Protein AF-A0A2S6CC71-F1 (afdb_monomer_lite)

pLDDT: mean 73.31, std 16.84, range [35.69, 96.69]

Radius of gyration: 28.06 Å; chains: 1; bounding box: 61×40×99 Å

Organism: NCBI:txid357750

Sequence (261 aa):
MPGSARESRGGVCLFNLQRVNNAFYGGITGSSKLMRLMFLALYSNDVLKKAAVIHDDLVPYHTPLFSILEMLESKAGRELLDWDFGSSALAQTDSASGETILTVKLHDMNLQSGSYKRAISRITKAWDRPEASWRRIKISNAKEPVPLTLRLETFSDRRRWTPHIGKVRVTWKFRGDDTLEYAFDLFIELFRLLNDRGDAIRDLHEKWETEMREARSKWNSWISQLKIEGNGLGDPKFSRSYEGKSLALEAVKKSMQIYSN

Structure (mmCIF, N/CA/C/O backbone):
data_AF-A0A2S6CC71-F1
#
_entry.id   AF-A0A2S6CC71-F1
#
loop_
_atom_site.group_PDB
_atom_site.id
_atom_site.type_symbol
_atom_site.label_atom_id
_atom_site.label_alt_id
_atom_site.label_comp_id
_atom_site.label_asym_id
_atom_site.label_entity_id
_atom_site.label_seq_id
_atom_site.pdbx_PDB_ins_code
_atom_site.Cartn_x
_atom_site.Cartn_y
_atom_site.Cartn_z
_atom_site.occupancy
_atom_site.B_iso_or_equiv
_atom_site.auth_seq_id
_atom_site.auth_comp_id
_atom_site.auth_asym_id
_atom_site.auth_atom_id
_atom_site.pdbx_PDB_model_num
ATOM 1 N N . MET A 1 1 ? 5.338 -4.612 46.703 1.00 35.69 1 MET A N 1
ATOM 2 C CA . MET A 1 1 ? 3.882 -4.860 46.785 1.00 35.69 1 MET A CA 1
ATOM 3 C C . MET A 1 1 ? 3.411 -5.414 45.445 1.00 35.69 1 MET A C 1
ATOM 5 O O . MET A 1 1 ? 3.670 -4.750 44.448 1.00 35.69 1 MET A O 1
ATOM 9 N N . PRO A 1 2 ? 2.791 -6.603 45.375 1.00 39.34 2 PRO A N 1
ATOM 10 C CA . PRO A 1 2 ? 2.207 -7.108 44.138 1.00 39.34 2 PRO A CA 1
ATOM 11 C C . PRO A 1 2 ? 0.798 -6.520 43.965 1.00 39.34 2 PRO A C 1
ATOM 13 O O . PRO A 1 2 ? -0.094 -6.782 44.769 1.00 39.34 2 PRO A O 1
ATOM 16 N N . GLY A 1 3 ? 0.617 -5.673 42.951 1.00 37.53 3 GLY A N 1
ATOM 17 C CA . GLY A 1 3 ? -0.674 -5.077 42.604 1.00 37.53 3 GLY A CA 1
ATOM 18 C C . GLY A 1 3 ? -1.532 -6.054 41.804 1.00 37.53 3 GLY A C 1
ATOM 19 O O . GLY A 1 3 ? -1.132 -6.501 40.732 1.00 37.53 3 GLY A O 1
ATOM 20 N N . SER A 1 4 ? -2.707 -6.385 42.335 1.00 38.97 4 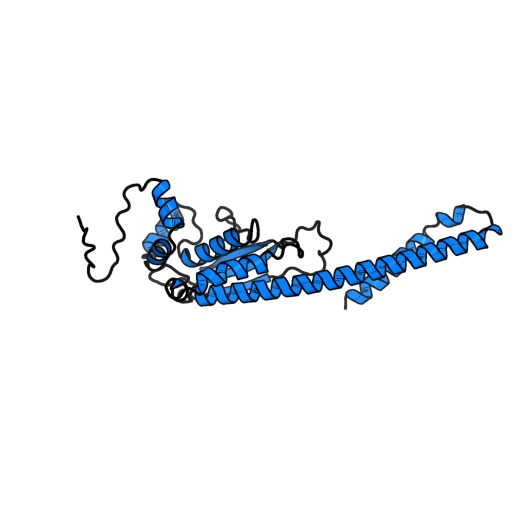SER A N 1
ATOM 21 C CA . SER A 1 4 ? -3.691 -7.274 41.721 1.00 38.97 4 SER A CA 1
ATOM 22 C C . SER A 1 4 ? -4.467 -6.563 40.608 1.00 38.97 4 SER A C 1
ATOM 24 O O . SER A 1 4 ? -5.260 -5.661 40.886 1.00 38.97 4 SER A O 1
ATOM 26 N N . ALA A 1 5 ? -4.307 -7.006 39.363 1.00 36.09 5 ALA A N 1
ATOM 27 C CA . ALA A 1 5 ? -5.294 -6.751 38.322 1.00 36.09 5 ALA A CA 1
ATOM 28 C C . ALA A 1 5 ? -6.501 -7.669 38.582 1.00 36.09 5 ALA A C 1
ATOM 30 O O . ALA A 1 5 ? -6.379 -8.890 38.516 1.00 36.09 5 ALA A O 1
ATOM 31 N N . ARG A 1 6 ? -7.658 -7.100 38.938 1.00 39.94 6 ARG A N 1
ATOM 32 C CA . ARG A 1 6 ? -8.923 -7.846 38.977 1.00 39.94 6 ARG A CA 1
ATOM 33 C C . ARG A 1 6 ? -9.536 -7.836 37.581 1.00 39.94 6 ARG A C 1
ATOM 35 O O . ARG A 1 6 ? -9.921 -6.782 37.086 1.00 39.94 6 ARG A O 1
ATOM 42 N N . GLU A 1 7 ? -9.658 -9.014 36.981 1.00 42.75 7 GLU A N 1
ATOM 43 C CA . GLU A 1 7 ? -10.485 -9.244 35.798 1.00 42.75 7 GLU A CA 1
ATOM 44 C C . GLU A 1 7 ? -11.964 -9.097 36.185 1.00 42.75 7 GLU A C 1
ATOM 46 O O . GLU A 1 7 ? -12.575 -9.991 36.774 1.00 42.75 7 GLU A O 1
ATOM 51 N N . SER A 1 8 ? -12.558 -7.938 35.899 1.00 40.81 8 SER A N 1
ATOM 52 C CA . SER A 1 8 ? -14.009 -7.781 35.953 1.00 40.81 8 SER A CA 1
ATOM 53 C C . SER A 1 8 ? -14.629 -8.339 34.674 1.00 40.81 8 SER A C 1
ATOM 55 O O . SER A 1 8 ? -14.253 -7.961 33.565 1.00 40.81 8 SER A O 1
ATOM 57 N N . ARG A 1 9 ? -15.593 -9.240 34.863 1.00 42.94 9 ARG A N 1
ATOM 58 C CA . ARG A 1 9 ? -16.404 -9.928 33.852 1.00 42.94 9 ARG A CA 1
ATOM 59 C C . ARG A 1 9 ? -16.768 -9.024 32.662 1.00 42.94 9 ARG A C 1
ATOM 61 O O . ARG A 1 9 ? -17.682 -8.214 32.762 1.00 42.94 9 ARG A O 1
ATOM 68 N N . GLY A 1 10 ? -16.086 -9.215 31.532 1.00 47.88 10 GLY A N 1
ATOM 69 C CA . GLY A 1 10 ? -16.544 -8.744 30.219 1.00 47.88 10 GLY A CA 1
ATOM 70 C C . GLY A 1 10 ? -15.955 -7.436 29.684 1.00 47.88 10 GLY A C 1
ATOM 71 O O . GLY A 1 10 ? -16.397 -6.983 28.634 1.00 47.88 10 GLY A O 1
ATOM 72 N N . GLY A 1 11 ? -14.949 -6.844 30.328 1.00 40.44 11 GLY A N 1
ATOM 73 C CA . GLY A 1 11 ? -14.248 -5.693 29.758 1.00 40.44 11 GLY A CA 1
ATOM 74 C C . GLY A 1 11 ? -12.904 -5.463 30.427 1.00 40.44 11 GLY A C 1
ATOM 75 O O . GLY A 1 11 ? -12.833 -5.301 31.645 1.00 40.44 11 GLY A O 1
ATOM 76 N N . VAL A 1 12 ? -11.831 -5.439 29.636 1.00 40.81 12 VAL A N 1
ATOM 77 C CA . VAL A 1 12 ? -10.531 -4.956 30.107 1.00 40.81 12 VAL A CA 1
ATOM 78 C C . VAL A 1 12 ? -10.668 -3.444 30.284 1.00 40.81 12 VAL A C 1
ATOM 80 O O . VAL A 1 12 ? -10.573 -2.687 29.323 1.00 40.81 12 VAL A O 1
ATOM 83 N N . CYS A 1 13 ? -10.938 -2.994 31.510 1.00 42.88 13 CYS A N 1
ATOM 84 C CA . CYS A 1 13 ? -10.870 -1.580 31.862 1.00 42.88 13 CYS A CA 1
ATOM 85 C C . CYS A 1 13 ? -9.389 -1.178 31.917 1.00 42.88 13 CYS A C 1
ATOM 87 O O . CYS A 1 13 ? -8.750 -1.210 32.970 1.00 42.88 13 CYS A O 1
ATOM 89 N N . LEU A 1 14 ? -8.816 -0.861 30.754 1.00 47.84 14 LEU A N 1
ATOM 90 C CA . LEU A 1 14 ? -7.559 -0.127 30.670 1.00 47.84 14 LEU A CA 1
ATOM 91 C C . LEU A 1 14 ? -7.859 1.281 31.177 1.00 47.84 14 LEU A C 1
ATOM 93 O O . LEU A 1 14 ? -8.378 2.090 30.425 1.00 47.84 14 LEU A O 1
ATOM 97 N N . PHE A 1 15 ? -7.628 1.486 32.474 1.00 43.06 15 PHE A N 1
ATOM 98 C CA . PHE A 1 15 ? -7.430 2.751 33.181 1.00 43.06 15 PHE A CA 1
ATOM 99 C C . PHE A 1 15 ? -8.055 3.994 32.528 1.00 43.06 15 PHE A C 1
ATOM 101 O O . PHE A 1 15 ? -7.633 4.422 31.458 1.00 43.06 15 PHE A O 1
ATOM 108 N N . ASN A 1 16 ? -8.948 4.679 33.252 1.00 40.97 16 ASN A N 1
ATOM 109 C CA . ASN A 1 16 ? -9.151 6.116 33.055 1.00 40.97 16 ASN A CA 1
ATOM 110 C C . ASN A 1 16 ? -7.771 6.794 33.126 1.00 40.97 16 ASN A C 1
ATOM 112 O O . ASN A 1 16 ? -7.244 7.037 34.212 1.00 40.97 16 ASN A O 1
ATOM 116 N N . LEU A 1 17 ? -7.164 7.015 31.958 1.00 45.06 17 LEU A N 1
ATOM 117 C CA . LEU A 1 17 ? -5.850 7.608 31.760 1.00 45.06 17 LEU A CA 1
ATOM 118 C C . LEU A 1 17 ? -5.959 9.084 32.138 1.00 45.06 17 LEU A C 1
ATOM 120 O O . LEU A 1 17 ? -6.103 9.966 31.296 1.00 45.06 17 LEU A O 1
ATOM 124 N N . GLN A 1 18 ? -5.922 9.358 33.440 1.00 41.53 18 GLN A N 1
ATOM 125 C CA . GLN A 1 18 ? -5.625 10.681 33.960 1.00 41.53 18 GLN A CA 1
ATOM 126 C C . GLN A 1 18 ? -4.267 11.098 33.392 1.00 41.53 18 GLN A C 1
ATOM 128 O O . GLN A 1 18 ? -3.246 10.563 33.809 1.00 41.53 18 GLN A O 1
ATOM 133 N N . ARG A 1 19 ? -4.288 12.003 32.401 1.00 43.22 19 ARG A N 1
ATOM 134 C CA . ARG A 1 19 ? -3.152 12.779 31.867 1.00 43.22 19 ARG A CA 1
ATOM 135 C C . ARG A 1 19 ? -1.799 12.082 32.038 1.00 43.22 19 ARG A C 1
ATOM 137 O O . ARG A 1 19 ? -0.947 12.514 32.813 1.00 43.22 19 ARG A O 1
ATOM 144 N N . VAL A 1 20 ? -1.600 10.987 31.318 1.00 42.88 20 VAL A N 1
ATOM 145 C CA . VAL A 1 20 ? -0.284 10.354 31.263 1.00 42.88 20 VAL A CA 1
ATOM 146 C C . VAL A 1 20 ? 0.688 11.269 30.525 1.00 42.88 20 VAL A C 1
ATOM 148 O O . VAL A 1 20 ? 0.418 11.726 29.419 1.00 42.88 20 VAL A O 1
ATOM 151 N N . ASN A 1 21 ? 1.815 11.543 31.181 1.00 46.25 21 ASN A N 1
ATOM 152 C CA . ASN A 1 21 ? 2.975 12.250 30.641 1.00 46.25 21 ASN A CA 1
ATOM 153 C C . ASN A 1 21 ? 3.339 11.700 29.243 1.00 46.25 21 ASN A C 1
ATOM 155 O O . ASN A 1 21 ? 3.301 10.485 29.041 1.00 46.25 21 ASN A O 1
ATOM 159 N N . ASN A 1 22 ? 3.742 12.566 28.303 1.00 53.12 22 ASN A N 1
ATOM 160 C CA . ASN A 1 22 ? 4.219 12.196 26.959 1.00 53.12 22 ASN A CA 1
ATOM 161 C C . ASN A 1 22 ? 5.237 11.037 26.971 1.00 53.12 22 ASN A C 1
ATOM 163 O O . ASN A 1 22 ? 5.244 10.215 26.057 1.00 53.12 22 ASN A O 1
ATOM 167 N N . ALA A 1 23 ? 6.052 10.916 28.024 1.00 51.22 23 ALA A N 1
ATOM 168 C CA . ALA A 1 23 ? 6.986 9.803 28.204 1.00 51.22 23 ALA A CA 1
ATOM 169 C C . ALA A 1 23 ? 6.293 8.428 28.312 1.00 51.22 23 ALA A C 1
ATOM 171 O O . ALA A 1 23 ? 6.799 7.432 27.799 1.00 51.22 23 ALA A O 1
ATOM 172 N N . PHE A 1 24 ? 5.118 8.361 28.939 1.00 53.12 24 PHE A N 1
ATOM 173 C CA . PHE A 1 24 ? 4.329 7.134 29.034 1.00 53.12 24 PHE A CA 1
ATOM 174 C C . PHE A 1 24 ? 3.653 6.801 27.703 1.00 53.12 24 PHE A C 1
ATOM 176 O O . PHE A 1 24 ? 3.669 5.644 27.300 1.00 53.12 24 PHE A O 1
ATOM 183 N N . TYR A 1 25 ? 3.149 7.800 26.971 1.00 46.22 25 TYR A N 1
ATOM 184 C CA . TYR A 1 25 ? 2.647 7.604 25.604 1.00 46.22 25 TYR A CA 1
ATOM 185 C C . TYR A 1 25 ? 3.749 7.076 24.665 1.00 46.22 25 TYR A C 1
ATOM 187 O O . TYR A 1 25 ? 3.527 6.136 23.900 1.00 46.22 25 TYR A O 1
ATOM 195 N N . GLY A 1 26 ? 4.975 7.596 24.804 1.00 51.25 26 GLY A N 1
ATOM 196 C CA . GLY A 1 26 ? 6.177 7.054 24.157 1.00 51.25 26 GLY A CA 1
ATOM 197 C C . GLY A 1 26 ? 6.485 5.602 24.558 1.00 51.25 26 GLY A C 1
ATOM 198 O O . GLY A 1 26 ? 6.886 4.786 23.732 1.00 51.25 26 GLY A O 1
ATOM 199 N N . GLY A 1 27 ? 6.240 5.241 25.821 1.00 52.38 27 GLY A N 1
ATOM 200 C CA . GLY A 1 27 ? 6.367 3.867 26.315 1.00 52.38 27 GLY A CA 1
ATOM 201 C C . GLY A 1 27 ? 5.292 2.910 25.782 1.00 52.38 27 GLY A C 1
ATOM 202 O O . GLY A 1 27 ? 5.598 1.756 25.481 1.00 52.38 27 GLY A O 1
ATOM 203 N N . ILE A 1 28 ? 4.047 3.378 25.622 1.00 53.19 28 ILE A N 1
ATOM 204 C CA . ILE A 1 28 ? 2.950 2.602 25.019 1.00 53.19 28 ILE A CA 1
ATOM 205 C C . ILE A 1 28 ? 3.241 2.342 23.543 1.00 53.19 28 ILE A C 1
ATOM 207 O O . ILE A 1 28 ? 3.191 1.192 23.114 1.00 53.19 28 ILE A O 1
ATOM 211 N N . THR A 1 29 ? 3.601 3.381 22.786 1.00 52.00 29 THR A N 1
ATOM 212 C CA . THR A 1 29 ? 3.960 3.259 21.362 1.00 52.00 29 THR A CA 1
ATOM 213 C C . THR A 1 29 ? 5.189 2.366 21.153 1.00 52.00 29 THR A C 1
ATOM 215 O O . THR A 1 29 ? 5.252 1.623 20.176 1.00 52.00 29 THR A O 1
ATOM 218 N N . GLY A 1 30 ? 6.124 2.338 22.109 1.00 58.09 30 GLY A N 1
ATOM 219 C CA . GLY A 1 30 ? 7.240 1.386 22.127 1.00 58.09 30 GLY A CA 1
ATOM 220 C C . GLY A 1 30 ? 6.867 -0.053 22.524 1.00 58.09 30 GLY A C 1
ATOM 221 O O . GLY A 1 30 ? 7.623 -0.986 22.242 1.00 58.09 30 GLY A O 1
ATOM 222 N N . SER A 1 31 ? 5.711 -0.268 23.161 1.00 69.31 31 SER A N 1
ATOM 223 C CA . SER A 1 31 ? 5.276 -1.570 23.675 1.00 69.31 31 SER A CA 1
ATOM 224 C C . SER A 1 31 ? 4.244 -2.226 22.761 1.00 69.31 31 SER A C 1
ATOM 226 O O . SER A 1 31 ? 3.036 -1.998 22.854 1.00 69.31 31 SER A O 1
ATOM 228 N N . SER A 1 32 ? 4.718 -3.155 21.931 1.00 66.56 32 SER A N 1
ATOM 229 C CA . SER A 1 32 ? 3.869 -3.966 21.043 1.00 66.56 32 SER A CA 1
ATOM 230 C C . SER A 1 32 ? 2.739 -4.712 21.770 1.00 66.56 32 SER A C 1
ATOM 232 O O . SER A 1 32 ? 1.681 -4.938 21.187 1.00 66.56 32 SER A O 1
ATOM 234 N N . LYS A 1 33 ? 2.922 -5.065 23.051 1.00 71.00 33 LYS A N 1
ATOM 235 C CA . LYS A 1 33 ? 1.885 -5.710 23.875 1.00 71.00 33 LYS A CA 1
ATOM 236 C C . LYS A 1 33 ? 0.766 -4.742 24.275 1.00 71.00 33 LYS A C 1
ATOM 238 O O . LYS A 1 33 ? -0.395 -5.137 24.247 1.00 71.00 33 LYS A O 1
ATOM 243 N N . LEU A 1 34 ? 1.096 -3.498 24.631 1.00 69.56 34 LEU A N 1
ATOM 244 C CA . LEU A 1 34 ? 0.101 -2.493 25.029 1.00 69.56 34 LEU A CA 1
ATOM 245 C C . LEU A 1 34 ? -0.693 -1.986 23.822 1.00 69.56 34 LEU A C 1
ATOM 247 O O . LEU A 1 34 ? -1.918 -1.950 23.890 1.00 69.56 34 LEU A O 1
ATOM 251 N N . MET A 1 35 ? -0.019 -1.710 22.701 1.00 70.19 35 MET A N 1
ATOM 252 C CA . MET A 1 35 ? -0.681 -1.371 21.433 1.00 70.19 35 MET A CA 1
ATOM 253 C C . MET A 1 35 ? -1.673 -2.460 21.009 1.00 70.19 35 MET A C 1
ATOM 255 O O . MET A 1 35 ? -2.823 -2.176 20.686 1.00 70.19 35 MET A O 1
ATOM 259 N N . ARG A 1 36 ? -1.274 -3.733 21.119 1.00 72.00 36 ARG A N 1
ATOM 260 C CA . ARG A 1 36 ? -2.167 -4.869 20.858 1.00 72.00 36 ARG A CA 1
ATOM 261 C C . ARG A 1 36 ? -3.414 -4.856 21.747 1.00 72.00 36 ARG A C 1
ATOM 263 O O . ARG A 1 36 ? -4.501 -5.117 21.246 1.00 72.00 36 ARG A O 1
ATOM 270 N N . LEU A 1 37 ? -3.278 -4.586 23.045 1.00 75.31 37 LEU A N 1
ATOM 271 C CA . LEU A 1 37 ? -4.433 -4.520 23.949 1.00 75.31 37 LEU A CA 1
ATOM 272 C C . LEU A 1 37 ? -5.376 -3.369 23.587 1.00 75.31 37 LEU A C 1
ATOM 274 O O . LEU A 1 37 ? -6.589 -3.552 23.649 1.00 75.31 37 LEU A O 1
ATOM 278 N N . MET A 1 38 ? -4.834 -2.225 23.162 1.00 77.56 38 MET A N 1
ATOM 279 C CA . MET A 1 38 ? -5.642 -1.107 22.670 1.00 77.56 38 MET A CA 1
ATOM 280 C C . MET A 1 38 ? -6.422 -1.484 21.407 1.00 77.56 38 MET A C 1
ATOM 282 O O . MET A 1 38 ? -7.605 -1.183 21.319 1.00 77.56 38 MET A O 1
ATOM 286 N N . PHE A 1 39 ? -5.811 -2.203 20.463 1.00 78.94 39 PHE A N 1
ATOM 287 C CA . PHE A 1 39 ? -6.498 -2.611 19.230 1.00 78.94 39 PHE A CA 1
ATOM 288 C C . PHE A 1 39 ? -7.489 -3.758 19.401 1.00 78.94 39 PHE A C 1
ATOM 290 O O . PHE A 1 39 ? -8.385 -3.921 18.579 1.00 78.94 39 PHE A O 1
ATOM 297 N N . LEU A 1 40 ? -7.356 -4.550 20.464 1.00 81.25 40 LEU A N 1
ATOM 298 C CA . LEU A 1 40 ? -8.355 -5.554 20.828 1.00 81.25 40 LEU A CA 1
ATOM 299 C C . LEU A 1 40 ? -9.581 -4.941 21.518 1.00 81.25 40 LEU A C 1
ATOM 301 O O . LEU A 1 40 ? -10.632 -5.582 21.563 1.00 81.25 40 LEU A O 1
ATOM 305 N N . ALA A 1 41 ? -9.460 -3.733 22.073 1.00 82.38 41 ALA A N 1
ATOM 306 C CA . ALA A 1 41 ? -10.572 -3.050 22.708 1.00 82.38 41 ALA A CA 1
ATOM 307 C C . ALA A 1 41 ? -11.506 -2.471 21.638 1.00 82.38 41 ALA A C 1
ATOM 309 O O . ALA A 1 41 ? -11.153 -1.546 20.911 1.00 82.38 41 ALA A O 1
ATOM 310 N N . LEU A 1 42 ? -12.715 -3.025 21.551 1.00 86.75 42 LEU A N 1
ATOM 311 C CA . LEU A 1 42 ? -13.762 -2.467 20.705 1.00 86.75 42 LEU A CA 1
ATOM 312 C C . LEU A 1 42 ? -14.385 -1.245 21.385 1.00 86.75 42 LEU A C 1
ATOM 314 O O . LEU A 1 42 ? -14.728 -1.287 22.570 1.00 86.75 42 LEU A O 1
ATOM 318 N N . TYR A 1 43 ? -14.593 -0.185 20.614 1.00 87.25 43 TYR A N 1
ATOM 319 C CA . TYR A 1 43 ? -15.244 1.044 21.052 1.00 87.25 43 TYR A CA 1
ATOM 320 C C . TYR A 1 43 ? -16.671 1.101 20.515 1.00 87.25 43 TYR A C 1
ATOM 322 O O . TYR A 1 43 ? -16.953 0.633 19.412 1.00 87.25 43 TYR A O 1
ATOM 330 N N . SER A 1 44 ? -17.597 1.688 21.275 1.00 92.56 44 SER A N 1
ATOM 331 C CA . SER A 1 44 ? -18.928 1.948 20.727 1.00 92.56 44 SER A CA 1
ATOM 332 C C . SER A 1 44 ? -18.833 2.949 19.576 1.00 92.56 44 SER A C 1
ATOM 334 O O . SER A 1 44 ? -18.080 3.925 19.635 1.00 92.56 44 SER A O 1
ATOM 336 N N . ASN A 1 45 ? -19.625 2.719 18.532 1.00 91.62 45 ASN A N 1
ATOM 337 C CA . ASN A 1 45 ? -19.629 3.561 17.341 1.00 91.62 45 ASN A CA 1
ATOM 338 C C . ASN A 1 45 ? -19.963 5.023 17.683 1.00 91.62 45 ASN A C 1
ATOM 340 O O . ASN A 1 45 ? -19.363 5.923 17.111 1.00 91.62 45 ASN A O 1
ATOM 344 N N . ASP A 1 46 ? -20.817 5.275 18.683 1.00 90.50 46 ASP A N 1
ATOM 345 C CA . ASP A 1 46 ? -21.118 6.630 19.169 1.00 90.50 46 ASP A CA 1
ATOM 346 C C . ASP A 1 46 ? -19.897 7.361 19.739 1.00 90.50 46 ASP A C 1
ATOM 348 O O . ASP A 1 46 ? -19.759 8.573 19.568 1.00 90.50 46 ASP A O 1
ATOM 352 N N . VAL A 1 47 ? -19.012 6.643 20.437 1.00 88.69 47 VAL A N 1
ATOM 353 C CA . VAL A 1 47 ? -17.781 7.220 20.994 1.00 88.69 47 VAL A CA 1
ATOM 354 C C . VAL A 1 47 ? -16.811 7.552 19.867 1.00 88.69 47 VAL A C 1
ATOM 356 O O . VAL A 1 47 ? -16.291 8.665 19.831 1.00 88.69 47 VAL A O 1
ATOM 359 N N . LEU A 1 48 ? -16.628 6.631 18.916 1.00 86.88 48 LEU A N 1
ATOM 360 C CA . LEU A 1 48 ? -15.776 6.853 17.745 1.00 86.88 48 LEU A CA 1
ATOM 361 C C . LEU A 1 48 ? -16.299 8.004 16.875 1.00 86.88 48 LEU A C 1
ATOM 363 O O . LEU A 1 48 ? -15.525 8.862 16.463 1.00 86.88 48 LEU A O 1
ATOM 367 N N . LYS A 1 49 ? -17.618 8.098 16.681 1.00 86.19 49 LYS A N 1
ATOM 368 C CA . LYS A 1 49 ? -18.261 9.196 15.950 1.00 86.19 49 LYS A CA 1
ATOM 369 C C . LYS A 1 49 ? -18.019 10.551 16.613 1.00 86.19 49 LYS A C 1
ATOM 371 O O . LYS A 1 49 ? -17.735 11.526 15.925 1.00 86.19 49 LYS A O 1
ATOM 376 N N . LYS A 1 50 ? -18.109 10.624 17.946 1.00 85.75 50 LYS A N 1
ATOM 377 C CA . LYS A 1 50 ? -17.778 11.846 18.698 1.00 85.75 50 LYS A CA 1
ATOM 378 C C . LYS A 1 50 ? -16.293 12.193 18.584 1.00 85.75 50 LYS A C 1
ATOM 380 O O . LYS A 1 50 ? -15.971 13.364 18.422 1.00 85.75 50 LYS A O 1
ATOM 385 N N . ALA A 1 51 ? -15.409 11.197 18.644 1.00 80.94 51 ALA A N 1
ATOM 386 C CA . ALA A 1 51 ? -13.969 11.396 18.501 1.00 80.94 51 ALA A CA 1
ATOM 387 C C . ALA A 1 51 ? -13.594 11.938 17.110 1.00 80.94 51 ALA A C 1
ATOM 389 O O . ALA A 1 51 ? -12.831 12.898 17.043 1.00 80.94 51 ALA A O 1
ATOM 390 N N . ALA A 1 52 ? -14.198 11.406 16.039 1.00 79.94 52 ALA A N 1
ATOM 391 C CA . ALA A 1 52 ? -14.038 11.914 14.670 1.00 79.94 52 ALA A CA 1
ATOM 392 C C . ALA A 1 52 ? -14.306 13.423 14.585 1.00 79.94 52 ALA A C 1
ATOM 394 O O . ALA A 1 52 ? -13.490 14.175 14.068 1.00 79.94 52 ALA A O 1
ATOM 395 N N . VAL A 1 53 ? -15.428 13.874 15.157 1.00 78.31 53 VAL A N 1
ATOM 396 C CA . VAL A 1 53 ? -15.827 15.292 15.137 1.00 78.31 53 VAL A CA 1
ATOM 397 C C . VAL A 1 53 ? -14.850 16.176 15.917 1.00 78.31 53 VAL A C 1
ATOM 399 O O . VAL A 1 53 ? -14.611 17.314 15.530 1.00 78.31 53 VAL A O 1
ATOM 402 N N . ILE A 1 54 ? -14.301 15.679 17.028 1.00 73.44 54 ILE A N 1
ATOM 403 C CA . ILE A 1 54 ? -13.409 16.457 17.903 1.00 73.44 54 ILE A CA 1
ATOM 404 C C . ILE A 1 54 ? -12.010 16.601 17.299 1.00 73.44 54 ILE A C 1
ATOM 406 O O . ILE A 1 54 ? -11.392 17.655 17.440 1.00 73.44 54 ILE A O 1
ATOM 410 N N . HIS A 1 55 ? -11.497 15.539 16.682 1.00 65.62 55 HIS A N 1
ATOM 411 C CA . HIS A 1 55 ? -10.109 15.465 16.228 1.00 65.62 55 HIS A CA 1
ATOM 412 C C . HIS A 1 55 ? -9.927 15.744 14.738 1.00 65.62 55 HIS A C 1
ATOM 414 O O . HIS A 1 55 ? -8.791 15.709 14.274 1.00 65.62 55 HIS A O 1
ATOM 420 N N . ASP A 1 56 ? -11.021 16.003 14.015 1.00 67.62 56 ASP A N 1
ATOM 421 C CA . ASP A 1 56 ? -11.039 16.002 12.547 1.00 67.62 56 ASP A CA 1
ATOM 422 C C . ASP A 1 56 ? -10.431 14.702 11.984 1.00 67.62 56 ASP A C 1
ATOM 424 O O . ASP A 1 56 ? -9.792 14.666 10.935 1.00 67.62 56 ASP A O 1
ATOM 428 N N . ASP A 1 57 ? -10.590 13.612 12.743 1.00 67.62 57 ASP A N 1
ATOM 429 C CA . ASP A 1 57 ? -10.074 12.304 12.375 1.00 67.62 57 ASP A CA 1
ATOM 430 C C . ASP A 1 57 ? -11.067 11.679 11.401 1.00 67.62 57 ASP A C 1
ATOM 432 O O . ASP A 1 57 ? -12.204 11.349 11.756 1.00 67.62 57 ASP A O 1
ATOM 436 N N . LEU A 1 58 ? -10.645 11.562 10.147 1.00 62.81 58 LEU A N 1
ATOM 437 C CA . LEU A 1 58 ? -11.513 11.136 9.059 1.00 62.81 58 LEU A CA 1
ATOM 438 C C . LEU A 1 58 ? -11.888 9.649 9.156 1.00 62.81 58 LEU A C 1
ATOM 440 O O . LEU A 1 58 ? -12.848 9.226 8.508 1.00 62.81 58 LEU A O 1
ATOM 444 N N . VAL A 1 59 ? -11.160 8.840 9.942 1.00 71.31 59 VAL A N 1
ATOM 445 C CA . VAL A 1 59 ? -11.374 7.386 9.992 1.00 71.31 59 VAL A CA 1
ATOM 446 C C . VAL A 1 59 ? -11.112 6.800 11.399 1.00 71.31 59 VAL A C 1
ATOM 448 O O . VAL A 1 59 ? -10.288 5.899 11.570 1.00 71.31 59 VAL A O 1
ATOM 451 N N . PRO A 1 60 ? -11.862 7.201 12.444 1.00 81.94 60 PRO A N 1
ATOM 452 C CA . PRO A 1 60 ? -11.617 6.723 13.812 1.00 81.94 60 PRO A CA 1
ATOM 453 C C . PRO A 1 60 ? -11.913 5.221 13.990 1.00 81.94 60 PRO A C 1
ATOM 455 O O . PRO A 1 60 ? -11.564 4.633 15.011 1.00 81.94 60 PRO A O 1
ATOM 458 N N . TYR A 1 61 ? -12.586 4.599 13.013 1.00 88.69 61 TYR A N 1
ATOM 459 C CA . TYR A 1 61 ? -13.056 3.213 13.052 1.00 88.69 61 TYR A CA 1
ATOM 460 C C . TYR A 1 61 ? -12.018 2.182 12.607 1.00 88.69 61 TYR A C 1
ATOM 462 O O . TYR A 1 61 ? -12.305 0.987 12.711 1.00 88.69 61 TYR A O 1
ATOM 470 N N . HIS A 1 62 ? -10.857 2.607 12.095 1.00 90.19 62 HIS A N 1
ATOM 471 C CA . HIS A 1 62 ? -9.853 1.715 11.495 1.00 90.19 62 HIS A CA 1
ATOM 472 C C . HIS A 1 62 ? -8.442 1.933 12.056 1.00 90.19 62 HIS A C 1
ATOM 474 O O . HIS A 1 62 ? -7.451 1.623 11.394 1.00 90.19 62 HIS A O 1
ATOM 480 N N . THR A 1 63 ? -8.330 2.413 13.303 1.00 87.12 63 THR A N 1
ATOM 481 C CA . THR A 1 63 ? -7.048 2.603 14.018 1.00 87.12 63 THR A CA 1
ATOM 482 C C . THR A 1 63 ? -6.084 1.412 13.897 1.00 87.12 63 THR A C 1
ATOM 484 O O . THR A 1 63 ? -4.908 1.642 13.613 1.00 87.12 63 THR A O 1
ATOM 487 N N . PRO A 1 64 ? -6.529 0.143 14.033 1.00 89.31 64 PRO A N 1
ATOM 488 C CA . PRO A 1 64 ? -5.636 -1.005 13.875 1.00 89.31 64 PRO A CA 1
ATOM 489 C C . PRO A 1 64 ? -4.948 -1.073 12.500 1.00 89.31 64 PRO A C 1
ATOM 491 O O . PRO A 1 64 ? -3.757 -1.384 12.425 1.00 89.31 64 PRO A O 1
ATOM 494 N N . LEU A 1 65 ? -5.671 -0.765 11.415 1.00 89.75 65 LEU A N 1
ATOM 495 C CA . LEU A 1 65 ? -5.110 -0.740 10.060 1.00 89.75 65 LEU A CA 1
ATOM 496 C C . LEU A 1 65 ? -4.074 0.382 9.912 1.00 89.75 65 LEU A C 1
ATOM 498 O O . LEU A 1 65 ? -3.007 0.162 9.336 1.00 89.75 65 LEU A O 1
ATOM 502 N N . PHE A 1 66 ? -4.350 1.560 10.474 1.00 85.12 66 PHE A N 1
ATOM 503 C CA . PHE A 1 66 ? -3.421 2.692 10.437 1.00 85.12 66 PHE A CA 1
ATOM 504 C C . PHE A 1 66 ? -2.101 2.393 11.122 1.00 85.12 66 PHE A C 1
ATOM 506 O O . PHE A 1 66 ? -1.047 2.740 10.603 1.00 85.12 66 PHE A O 1
ATOM 513 N N . SER A 1 67 ? -2.123 1.662 12.228 1.00 82.31 67 SER A N 1
ATOM 514 C CA . SER A 1 67 ? -0.882 1.275 12.892 1.00 82.31 67 SER A CA 1
ATOM 515 C C . SER A 1 67 ? -0.035 0.305 12.069 1.00 82.31 67 SER A C 1
ATOM 517 O O . SER A 1 67 ? 1.191 0.321 12.186 1.00 82.31 67 SER A O 1
ATOM 519 N N . ILE A 1 68 ? -0.644 -0.508 11.196 1.00 84.19 68 ILE A N 1
ATOM 520 C CA . ILE A 1 68 ? 0.121 -1.287 10.211 1.00 84.19 68 ILE A CA 1
ATOM 521 C C . ILE A 1 68 ? 0.745 -0.375 9.170 1.00 84.19 68 ILE A C 1
ATOM 523 O O . ILE A 1 68 ? 1.924 -0.545 8.868 1.00 84.19 68 ILE A O 1
ATOM 527 N N . LEU A 1 69 ? -0.012 0.587 8.649 1.00 85.69 69 LEU A N 1
ATOM 528 C CA . LEU A 1 69 ? 0.506 1.577 7.712 1.00 85.69 69 LEU A CA 1
ATOM 529 C C . LEU A 1 69 ? 1.707 2.317 8.325 1.00 85.69 69 LEU A C 1
ATOM 531 O O . LEU A 1 69 ? 2.810 2.231 7.791 1.00 85.69 69 LEU A O 1
ATOM 535 N N . GLU A 1 70 ? 1.562 2.916 9.506 1.00 82.06 70 GLU A N 1
ATOM 536 C CA . GLU A 1 70 ? 2.652 3.585 10.235 1.00 82.06 70 GLU A CA 1
ATOM 537 C C . GLU A 1 70 ? 3.861 2.673 10.481 1.00 82.06 70 GLU A C 1
ATOM 539 O O . GLU A 1 70 ? 5.023 3.085 10.361 1.00 82.06 70 GLU A O 1
ATOM 544 N N . MET A 1 71 ? 3.614 1.401 10.795 1.00 80.06 71 MET A N 1
ATOM 545 C CA . MET A 1 71 ? 4.678 0.414 10.917 1.00 80.06 71 MET A CA 1
ATOM 546 C C . MET A 1 71 ? 5.379 0.177 9.570 1.00 80.06 71 MET A C 1
ATOM 548 O O . MET A 1 71 ? 6.609 0.131 9.541 1.00 80.06 71 MET A O 1
ATOM 552 N N . LEU A 1 72 ? 4.644 0.063 8.460 1.00 81.25 72 LEU A N 1
ATOM 553 C CA . LEU A 1 72 ? 5.211 -0.067 7.113 1.00 81.25 72 LEU A CA 1
ATOM 554 C C . LEU A 1 72 ? 6.114 1.124 6.776 1.00 81.25 72 LEU A C 1
ATOM 556 O O . LEU A 1 72 ? 7.272 0.923 6.399 1.00 81.25 72 LEU A O 1
ATOM 560 N N . GLU A 1 73 ? 5.632 2.341 7.009 1.00 81.88 73 GLU A N 1
ATOM 561 C CA . GLU A 1 73 ? 6.368 3.581 6.746 1.00 81.88 73 GLU A CA 1
ATOM 562 C C . GLU A 1 73 ? 7.632 3.704 7.610 1.00 81.88 73 GLU A C 1
ATOM 564 O O . GLU A 1 73 ? 8.747 3.863 7.100 1.00 81.88 73 GLU A O 1
ATOM 569 N N . SER A 1 74 ? 7.501 3.521 8.927 1.00 79.31 74 SER A N 1
ATOM 570 C CA . SER A 1 74 ? 8.636 3.626 9.855 1.00 79.31 74 SER A CA 1
ATOM 571 C C . SER A 1 74 ? 9.746 2.607 9.568 1.00 79.31 74 SER A C 1
ATOM 573 O O . SER A 1 74 ? 10.927 2.877 9.815 1.00 79.31 74 SER A O 1
ATOM 575 N N . LYS A 1 75 ? 9.406 1.423 9.037 1.00 79.25 75 LYS A N 1
ATOM 576 C CA . LYS A 1 75 ? 10.387 0.375 8.720 1.00 79.25 75 LYS A CA 1
ATOM 577 C C . LYS A 1 75 ? 11.026 0.530 7.345 1.00 79.25 75 LYS A C 1
ATOM 579 O O . LYS A 1 75 ? 12.158 0.056 7.183 1.00 79.25 75 LYS A O 1
ATOM 584 N N . ALA A 1 76 ? 10.369 1.186 6.395 1.00 73.19 76 ALA A N 1
ATOM 585 C CA . ALA A 1 76 ? 10.854 1.336 5.025 1.00 73.19 76 ALA A CA 1
ATOM 586 C C . ALA A 1 76 ? 12.059 2.282 4.886 1.00 73.19 76 ALA A C 1
ATOM 588 O O . ALA A 1 76 ? 12.912 2.067 4.021 1.00 73.19 76 ALA A O 1
ATOM 589 N N . GLY A 1 77 ? 12.175 3.260 5.791 1.00 67.38 77 GLY A N 1
ATOM 590 C CA . GLY A 1 77 ? 13.231 4.271 5.772 1.00 67.38 77 GLY A CA 1
ATOM 591 C C . GLY A 1 77 ? 12.855 5.463 4.895 1.00 67.38 77 GLY A C 1
ATOM 592 O O . GLY A 1 77 ? 13.385 5.574 3.798 1.00 67.38 77 GLY A O 1
ATOM 593 N N . ARG A 1 78 ? 11.985 6.321 5.458 1.00 68.38 78 ARG A N 1
ATOM 594 C CA . ARG A 1 78 ? 11.398 7.578 4.944 1.00 68.38 78 ARG A CA 1
ATOM 595 C C . ARG A 1 78 ? 10.647 7.474 3.615 1.00 68.38 78 ARG A C 1
ATOM 597 O O . ARG A 1 78 ? 11.207 7.010 2.638 1.00 68.38 78 ARG A O 1
ATOM 604 N N . GLU A 1 79 ? 9.437 8.019 3.586 1.00 71.06 79 GLU A N 1
ATOM 605 C CA . GLU A 1 79 ? 8.644 8.328 2.393 1.00 71.06 79 GLU A CA 1
ATOM 606 C C . GLU A 1 79 ? 8.304 7.096 1.547 1.00 71.06 79 GLU A C 1
ATOM 608 O O . GLU A 1 79 ? 8.339 7.168 0.327 1.00 71.06 79 GLU A O 1
ATOM 613 N N . LEU A 1 80 ? 7.982 5.945 2.146 1.00 77.94 80 LEU A N 1
ATOM 614 C CA . LEU A 1 80 ? 7.408 4.833 1.371 1.00 77.94 80 LEU A CA 1
ATOM 615 C C . LEU A 1 80 ? 5.955 5.137 1.008 1.00 77.94 80 LEU A C 1
ATOM 617 O O . LEU A 1 80 ? 5.476 4.813 -0.083 1.00 77.94 80 LEU A O 1
ATOM 621 N N . LEU A 1 81 ? 5.259 5.733 1.962 1.00 80.31 81 LEU A N 1
ATOM 622 C CA . LEU A 1 81 ? 3.838 5.944 1.955 1.00 80.31 81 LEU A CA 1
ATOM 623 C C . LEU A 1 81 ? 3.581 7.404 2.337 1.00 80.31 81 LEU A C 1
ATOM 625 O O . LEU A 1 81 ? 4.115 7.912 3.318 1.00 80.31 81 LEU A O 1
ATOM 629 N N . ASP A 1 82 ? 2.774 8.078 1.529 1.00 75.56 82 ASP A N 1
ATOM 630 C CA . ASP A 1 82 ? 2.255 9.410 1.813 1.00 75.56 82 ASP A CA 1
ATOM 631 C C . ASP A 1 82 ? 0.756 9.310 2.039 1.00 75.56 82 ASP A C 1
ATOM 633 O O . ASP A 1 82 ? -0.051 9.093 1.124 1.00 75.56 82 ASP A O 1
ATOM 637 N N . TRP A 1 83 ? 0.417 9.422 3.315 1.00 69.19 83 TRP A N 1
ATOM 638 C CA . TRP A 1 83 ? -0.916 9.731 3.775 1.00 69.19 83 TRP A CA 1
ATOM 639 C C . TRP A 1 83 ? -0.784 10.889 4.765 1.00 69.19 83 TRP A C 1
ATOM 641 O O . TRP A 1 83 ? -0.182 10.767 5.828 1.00 69.19 83 TRP A O 1
ATOM 651 N N . ASP A 1 84 ? -1.315 12.048 4.402 1.00 56.94 84 ASP A N 1
ATOM 652 C CA . ASP A 1 84 ? -1.508 13.143 5.345 1.00 56.94 84 ASP A CA 1
ATOM 653 C C . ASP A 1 84 ? -2.960 13.110 5.821 1.00 56.94 84 ASP A C 1
ATOM 655 O O . ASP A 1 84 ? -3.881 13.411 5.058 1.00 56.94 84 ASP A O 1
ATOM 659 N N . PHE A 1 85 ? -3.168 12.726 7.081 1.00 52.50 85 PHE A N 1
ATOM 660 C CA . PHE A 1 85 ? -4.493 12.697 7.705 1.00 52.50 85 PHE A CA 1
ATOM 661 C C . PHE A 1 85 ? -5.132 14.088 7.810 1.00 52.50 85 PHE A C 1
ATOM 663 O O . PHE A 1 85 ? -6.353 14.178 7.862 1.00 52.50 85 PHE A O 1
ATOM 670 N N . GLY A 1 86 ? -4.334 15.163 7.782 1.00 45.38 86 GLY A N 1
ATOM 671 C CA . GLY A 1 86 ? -4.837 16.538 7.733 1.00 45.38 86 GLY A CA 1
ATOM 672 C C . GLY A 1 86 ? -5.342 16.952 6.348 1.00 45.38 86 GLY A C 1
ATOM 673 O O . GLY A 1 86 ? -5.944 18.015 6.192 1.00 45.38 86 GLY A O 1
ATOM 674 N N . SER A 1 87 ? -5.117 16.126 5.321 1.00 52.34 87 SER A N 1
ATOM 675 C CA . SER A 1 87 ? -5.640 16.365 3.985 1.00 52.34 87 SER A CA 1
ATOM 676 C C . SER A 1 87 ? -7.002 15.693 3.825 1.00 52.34 87 SER A C 1
ATOM 678 O O . SER A 1 87 ? -7.102 14.495 3.551 1.00 52.34 87 SER A O 1
ATOM 680 N N . SER A 1 88 ? -8.064 16.499 3.869 1.00 49.28 88 SER A N 1
ATOM 681 C CA . SER A 1 88 ? -9.436 16.113 3.491 1.00 49.28 88 SER A CA 1
ATOM 682 C C . SER A 1 88 ? -9.551 15.472 2.096 1.00 49.28 88 SER A C 1
ATOM 684 O O . SER A 1 88 ? -10.583 14.905 1.746 1.00 49.28 88 SER A O 1
ATOM 686 N N . ALA A 1 89 ? -8.489 15.524 1.285 1.00 52.41 89 ALA A N 1
ATOM 687 C CA . ALA A 1 89 ? -8.421 14.870 -0.011 1.00 52.41 89 ALA A CA 1
ATOM 688 C C . ALA A 1 89 ? -8.283 13.337 0.070 1.00 52.41 89 ALA A C 1
ATOM 690 O O . ALA A 1 89 ? -8.601 12.669 -0.919 1.00 52.41 89 ALA A O 1
ATOM 691 N N . LEU A 1 90 ? -7.797 12.775 1.186 1.00 63.25 90 LEU A N 1
ATOM 692 C CA . LEU A 1 90 ? -7.399 11.363 1.253 1.00 63.25 90 LEU A CA 1
ATOM 693 C C . LEU A 1 90 ? -8.462 10.428 1.827 1.00 63.25 90 LEU A C 1
ATOM 695 O O . LEU A 1 90 ? -8.590 9.320 1.314 1.00 63.25 90 LEU A O 1
ATOM 699 N N . ALA A 1 91 ? -9.245 10.848 2.818 1.00 70.50 91 ALA A N 1
ATOM 700 C CA . ALA A 1 91 ? -10.390 10.076 3.288 1.00 70.50 91 ALA A CA 1
ATOM 701 C C . ALA A 1 91 ? -11.692 10.744 2.836 1.00 70.50 91 ALA A C 1
ATOM 703 O O . ALA A 1 91 ? -11.980 11.892 3.163 1.00 70.50 91 ALA A O 1
ATOM 704 N N . GLN A 1 92 ? -12.458 10.017 2.031 1.00 78.19 92 GLN A N 1
ATOM 705 C CA . GLN A 1 92 ? -13.686 10.475 1.395 1.00 78.19 92 GLN A CA 1
ATOM 706 C C . GLN A 1 92 ? -14.818 9.545 1.805 1.00 78.19 92 GLN A C 1
ATOM 708 O O . GLN A 1 92 ? -14.616 8.345 1.944 1.00 78.19 92 GLN A O 1
ATOM 713 N N . THR A 1 93 ? -16.019 10.080 1.988 1.00 80.44 93 THR A N 1
ATOM 714 C CA . THR A 1 93 ? -17.215 9.241 2.098 1.00 80.44 93 THR A CA 1
ATOM 715 C C . THR A 1 93 ? -17.863 9.189 0.727 1.00 80.44 93 THR A C 1
ATOM 717 O O . THR A 1 93 ? -18.182 10.235 0.159 1.00 80.44 93 THR A O 1
ATOM 720 N N . ASP A 1 94 ? -18.028 7.992 0.175 1.00 78.94 94 ASP A N 1
ATOM 721 C CA . ASP A 1 94 ? -18.759 7.822 -1.071 1.00 78.94 94 ASP A CA 1
ATOM 722 C C . ASP A 1 94 ? -20.209 8.267 -0.869 1.00 78.94 94 ASP A C 1
ATOM 724 O O . ASP A 1 94 ? -20.924 7.754 -0.011 1.00 78.94 94 ASP A O 1
ATOM 728 N N . SER A 1 95 ? -20.646 9.253 -1.648 1.00 78.06 95 SER A N 1
ATOM 729 C CA . SER A 1 95 ? -21.975 9.846 -1.475 1.00 78.06 95 SER A CA 1
ATOM 730 C C . SER A 1 95 ? -23.132 8.885 -1.779 1.00 78.06 95 SER A C 1
ATOM 732 O O . SER A 1 95 ? -24.241 9.123 -1.307 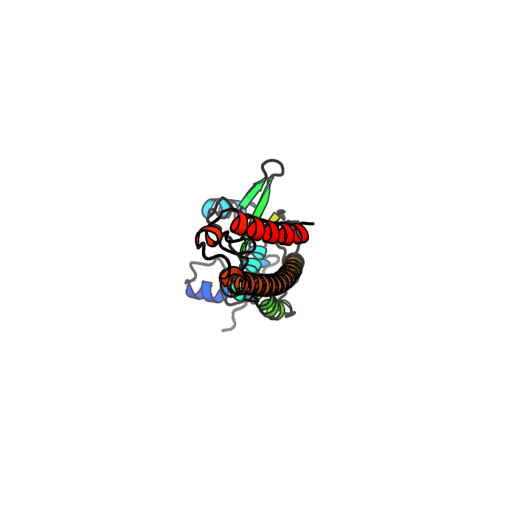1.00 78.06 95 SER A O 1
ATOM 734 N N . ALA A 1 96 ? -22.897 7.818 -2.554 1.00 80.75 96 ALA A N 1
ATOM 735 C CA . ALA A 1 96 ? -23.933 6.869 -2.949 1.00 80.75 96 ALA A CA 1
ATOM 736 C C . ALA A 1 96 ? -24.029 5.683 -1.979 1.00 80.75 96 ALA A C 1
ATOM 738 O O . ALA A 1 96 ? -25.133 5.276 -1.621 1.00 80.75 96 ALA A O 1
ATOM 739 N N . SER A 1 97 ? -22.893 5.127 -1.551 1.00 80.31 97 SER A N 1
ATOM 740 C CA . SER A 1 97 ? -22.842 3.970 -0.651 1.00 80.31 97 SER A CA 1
ATOM 741 C C . SER A 1 97 ? -22.667 4.336 0.824 1.00 80.31 97 SER A C 1
ATOM 743 O O . SER A 1 97 ? -22.896 3.490 1.687 1.00 80.31 97 SER A O 1
ATOM 745 N N . GLY A 1 98 ? -22.250 5.567 1.132 1.00 80.94 98 GLY A N 1
ATOM 746 C CA . GLY A 1 98 ? -21.842 5.977 2.478 1.00 80.94 98 GLY A CA 1
ATOM 747 C C . GLY A 1 98 ? -20.529 5.336 2.942 1.00 80.94 98 GLY A C 1
ATOM 748 O O . GLY A 1 98 ? -20.177 5.448 4.115 1.00 80.94 98 GLY A O 1
ATOM 749 N N . GLU A 1 99 ? -19.813 4.638 2.056 1.00 83.75 99 GLU A N 1
ATOM 750 C CA . GLU A 1 99 ? -18.589 3.915 2.393 1.00 83.75 99 GLU A CA 1
ATOM 751 C C . GLU A 1 99 ? -17.402 4.870 2.536 1.00 83.75 99 GLU A C 1
ATOM 753 O O . GLU A 1 99 ? -17.201 5.773 1.722 1.00 83.75 99 GLU A O 1
ATOM 758 N N . THR A 1 100 ? -16.569 4.642 3.549 1.00 87.19 100 THR A N 1
ATOM 759 C CA . THR A 1 100 ? -15.312 5.373 3.700 1.00 87.19 100 THR A CA 1
ATOM 760 C C . THR A 1 100 ? -14.281 4.850 2.700 1.00 87.19 100 THR A C 1
ATOM 762 O O . THR A 1 100 ? -13.937 3.668 2.689 1.00 87.19 100 THR A O 1
ATOM 765 N N . ILE A 1 101 ? -13.768 5.746 1.864 1.00 89.12 101 ILE A N 1
ATOM 766 C CA . ILE A 1 101 ? -12.683 5.520 0.915 1.00 89.12 101 ILE A CA 1
ATOM 767 C C . ILE A 1 101 ? -11.444 6.230 1.442 1.00 89.12 101 ILE A C 1
ATOM 769 O O . ILE A 1 101 ? -11.412 7.454 1.514 1.00 89.12 101 ILE A O 1
ATOM 773 N N . LEU A 1 102 ? -10.401 5.470 1.741 1.00 88.62 102 LEU A N 1
ATOM 774 C CA . LEU A 1 102 ? -9.092 5.981 2.112 1.00 88.62 102 LEU A CA 1
ATOM 775 C C . LEU A 1 102 ? -8.128 5.825 0.939 1.00 88.62 102 LEU A C 1
ATOM 777 O O . LEU A 1 102 ? -7.879 4.712 0.487 1.00 88.62 102 LEU A O 1
ATOM 781 N N . THR A 1 103 ? -7.551 6.922 0.465 1.00 88.81 103 THR A N 1
ATOM 782 C CA . THR A 1 103 ? -6.502 6.919 -0.555 1.00 88.81 103 THR A CA 1
ATOM 783 C C . THR A 1 103 ? -5.137 7.072 0.102 1.00 88.81 103 THR A C 1
ATOM 785 O O . THR A 1 103 ? -4.890 8.035 0.817 1.00 88.81 103 THR A O 1
ATOM 788 N N . VAL A 1 104 ? -4.233 6.141 -0.180 1.00 87.44 104 VAL A N 1
ATOM 789 C CA . VAL A 1 104 ? -2.839 6.154 0.259 1.00 87.44 104 VAL A CA 1
ATOM 790 C C . VAL A 1 104 ? -1.947 6.242 -0.972 1.00 87.44 104 VAL A C 1
ATOM 792 O O . VAL A 1 104 ? -2.064 5.440 -1.906 1.00 87.44 104 VAL A O 1
ATOM 795 N N . LYS A 1 105 ? -1.042 7.220 -0.989 1.00 87.25 105 LYS A N 1
ATOM 796 C CA . LYS A 1 105 ? -0.066 7.347 -2.067 1.00 87.25 105 LYS A CA 1
ATOM 797 C C . LYS A 1 105 ? 1.152 6.503 -1.739 1.00 87.25 105 LYS A C 1
ATOM 799 O O . LYS A 1 105 ? 1.758 6.640 -0.684 1.00 87.25 105 LYS A O 1
ATOM 804 N N . LEU A 1 106 ? 1.514 5.629 -2.662 1.00 85.50 106 LEU A N 1
ATOM 805 C CA . LEU A 1 106 ? 2.757 4.882 -2.616 1.00 85.50 106 LEU A CA 1
ATOM 806 C C . LEU A 1 106 ? 3.801 5.727 -3.318 1.00 85.50 106 LEU A C 1
ATOM 808 O O . LEU A 1 106 ? 3.710 5.940 -4.528 1.00 85.50 106 LEU A O 1
ATOM 812 N N . HIS A 1 107 ? 4.789 6.215 -2.592 1.00 79.12 107 HIS A N 1
ATOM 813 C CA . HIS A 1 107 ? 5.904 6.865 -3.254 1.00 79.12 107 HIS A CA 1
ATOM 814 C C . HIS A 1 107 ? 6.672 5.825 -4.041 1.00 79.12 107 HIS A C 1
ATOM 816 O O . HIS A 1 107 ? 7.089 4.795 -3.506 1.00 79.12 107 HIS A O 1
ATOM 822 N N . ASP A 1 108 ? 6.866 6.115 -5.324 1.00 66.25 108 ASP A N 1
ATOM 823 C CA . ASP A 1 108 ? 7.758 5.358 -6.189 1.00 66.25 108 ASP A CA 1
ATOM 824 C C . ASP A 1 108 ? 9.200 5.714 -5.795 1.00 66.25 108 ASP A C 1
ATOM 826 O O . ASP A 1 108 ? 9.920 6.462 -6.464 1.00 66.25 108 ASP A O 1
ATOM 830 N N . MET A 1 109 ? 9.594 5.301 -4.593 1.00 60.66 109 MET A N 1
ATOM 831 C CA . MET A 1 109 ? 10.934 5.497 -4.073 1.00 60.66 109 MET A CA 1
ATOM 832 C C . MET A 1 109 ? 11.875 4.708 -4.961 1.00 60.66 109 MET A C 1
ATOM 834 O O . MET A 1 109 ? 11.712 3.502 -5.105 1.00 60.66 109 MET A O 1
ATOM 838 N N . ASN A 1 110 ? 12.823 5.442 -5.550 1.00 59.84 110 ASN A N 1
ATOM 839 C CA . ASN A 1 110 ? 13.898 5.020 -6.443 1.00 59.84 110 ASN A CA 1
ATOM 840 C C . ASN A 1 110 ? 13.966 3.496 -6.618 1.00 59.84 110 ASN A C 1
ATOM 842 O O . ASN A 1 110 ? 14.243 2.804 -5.640 1.00 59.84 110 ASN A O 1
ATOM 846 N N . LEU A 1 111 ? 13.786 2.982 -7.837 1.00 55.62 111 LEU A N 1
ATOM 847 C CA . LEU A 1 111 ? 13.891 1.550 -8.181 1.00 55.62 111 LEU A CA 1
ATOM 848 C C . LEU A 1 111 ? 15.147 0.875 -7.587 1.00 55.62 111 LEU A C 1
ATOM 850 O O . LEU A 1 111 ? 15.181 -0.326 -7.349 1.00 55.62 111 LEU A O 1
ATOM 854 N N . GLN A 1 112 ? 16.177 1.671 -7.295 1.00 55.88 112 GLN A N 1
ATOM 855 C CA . GLN A 1 112 ? 17.435 1.272 -6.665 1.00 55.88 112 GLN A CA 1
ATOM 856 C C . GLN A 1 112 ? 17.400 1.124 -5.130 1.00 55.88 112 GLN A C 1
ATOM 858 O O . GLN A 1 112 ? 18.290 0.518 -4.545 1.00 55.88 112 GLN A O 1
ATOM 863 N N . SER A 1 113 ? 16.416 1.703 -4.444 1.00 64.19 113 SER A N 1
ATOM 864 C CA . SER A 1 113 ? 16.397 1.835 -2.981 1.00 64.19 113 SER A CA 1
ATOM 865 C C . SER A 1 113 ? 15.999 0.549 -2.255 1.00 64.19 113 SER A C 1
ATOM 867 O O . SER A 1 113 ? 16.319 0.397 -1.073 1.00 64.19 113 SER A O 1
ATOM 869 N N . GLY A 1 114 ? 15.301 -0.371 -2.934 1.00 73.56 114 GLY A N 1
ATOM 870 C CA . GLY A 1 114 ? 14.807 -1.612 -2.335 1.00 73.56 114 GLY A CA 1
ATOM 871 C C . GLY A 1 114 ? 13.898 -1.381 -1.122 1.00 73.56 114 GLY A C 1
ATOM 872 O O . GLY A 1 114 ? 13.814 -2.243 -0.246 1.00 73.56 114 GLY A O 1
ATOM 873 N N . SER A 1 115 ? 13.254 -0.212 -1.014 1.00 79.12 115 SER A N 1
ATOM 874 C CA . SER A 1 115 ? 12.486 0.181 0.174 1.00 79.12 115 SER A CA 1
ATOM 875 C C . SER A 1 115 ? 11.336 -0.777 0.478 1.00 79.12 115 SER A C 1
ATOM 877 O O . SER A 1 115 ? 11.176 -1.152 1.638 1.00 79.12 115 SER A O 1
ATOM 879 N N . TYR A 1 116 ? 10.627 -1.277 -0.541 1.00 80.50 116 TYR A N 1
ATOM 880 C CA . TYR A 1 116 ? 9.604 -2.319 -0.376 1.00 80.50 116 TYR A CA 1
ATOM 881 C C . TYR A 1 116 ? 10.193 -3.602 0.228 1.00 80.50 116 TYR A C 1
ATOM 883 O O . TYR A 1 116 ? 9.702 -4.106 1.238 1.00 80.50 116 TYR A O 1
ATOM 891 N N . LYS A 1 117 ? 11.319 -4.087 -0.311 1.00 81.88 117 LYS A N 1
ATOM 892 C CA . LYS A 1 117 ? 12.038 -5.265 0.205 1.00 81.88 117 LYS A CA 1
ATOM 893 C C . LYS A 1 117 ? 12.520 -5.064 1.648 1.00 81.88 117 LYS A C 1
ATOM 895 O O . LYS A 1 117 ? 12.436 -5.979 2.475 1.00 81.88 117 LYS A O 1
ATOM 900 N N . ARG A 1 118 ? 12.995 -3.861 1.992 1.00 82.25 118 ARG A N 1
ATOM 901 C CA . ARG A 1 118 ? 13.372 -3.497 3.370 1.00 82.25 118 ARG A CA 1
ATOM 902 C C . ARG A 1 118 ? 12.169 -3.463 4.309 1.00 82.25 118 ARG A C 1
ATOM 904 O O . ARG A 1 118 ? 12.272 -4.002 5.409 1.00 82.25 118 ARG A O 1
ATOM 911 N N . ALA A 1 119 ? 11.052 -2.876 3.884 1.00 80.06 119 ALA A N 1
ATOM 912 C CA . ALA A 1 119 ? 9.816 -2.840 4.658 1.00 80.06 119 ALA A CA 1
ATOM 913 C C . ALA A 1 119 ? 9.316 -4.264 4.945 1.00 80.06 119 ALA A C 1
ATOM 915 O O . ALA A 1 119 ? 9.176 -4.632 6.112 1.00 80.06 119 ALA A O 1
ATOM 916 N N . ILE A 1 120 ? 9.191 -5.098 3.902 1.00 80.12 120 ILE A N 1
ATOM 917 C CA . ILE A 1 120 ? 8.802 -6.513 4.015 1.00 80.12 120 ILE A CA 1
ATOM 918 C C . ILE A 1 120 ? 9.704 -7.236 5.024 1.00 80.12 120 ILE A C 1
ATOM 920 O O . ILE A 1 120 ? 9.220 -7.767 6.019 1.00 80.12 120 ILE A O 1
ATOM 924 N N . SER A 1 121 ? 11.024 -7.221 4.811 1.00 83.44 121 SER A N 1
ATOM 925 C CA . SER A 1 121 ? 11.970 -8.009 5.623 1.00 83.44 121 SER A CA 1
ATOM 926 C C . SER A 1 121 ? 12.038 -7.609 7.101 1.00 83.44 121 SER A C 1
ATOM 928 O O . SER A 1 121 ? 12.386 -8.430 7.954 1.00 83.44 121 SER A O 1
ATOM 930 N N . ARG A 1 122 ? 11.742 -6.346 7.425 1.00 79.75 122 ARG A N 1
ATOM 931 C CA . ARG A 1 122 ? 11.737 -5.850 8.807 1.00 79.75 122 ARG A CA 1
ATOM 932 C C . ARG A 1 122 ? 10.437 -6.171 9.527 1.00 79.75 122 ARG A C 1
ATOM 934 O O . ARG A 1 122 ? 10.475 -6.409 10.734 1.00 79.75 122 ARG A O 1
ATOM 941 N N . ILE A 1 123 ? 9.316 -6.167 8.813 1.00 76.31 123 ILE A N 1
ATOM 942 C CA . ILE A 1 123 ? 7.999 -6.354 9.423 1.00 76.31 123 ILE A CA 1
ATOM 943 C C . ILE A 1 123 ? 7.677 -7.827 9.592 1.00 76.31 123 ILE A C 1
ATOM 945 O O . ILE A 1 123 ? 7.198 -8.189 10.662 1.00 76.31 123 ILE A O 1
ATOM 949 N N . THR A 1 124 ? 8.022 -8.688 8.630 1.00 77.25 124 THR A N 1
ATOM 950 C CA . THR A 1 124 ? 7.802 -10.141 8.751 1.00 77.25 124 THR A CA 1
ATOM 951 C C . THR A 1 124 ? 8.406 -10.698 10.040 1.00 77.25 124 THR A C 1
ATOM 953 O O . THR A 1 124 ? 7.728 -11.368 10.808 1.00 77.25 124 THR A O 1
ATOM 956 N N . LYS A 1 125 ? 9.621 -10.270 10.411 1.00 74.12 125 LYS A N 1
ATOM 957 C CA . LYS A 1 125 ? 10.260 -10.659 11.686 1.00 74.12 125 LYS A CA 1
ATOM 958 C C . LYS A 1 125 ? 9.454 -10.309 12.943 1.00 74.12 125 LYS A C 1
ATOM 960 O O . LYS A 1 125 ? 9.600 -10.983 13.965 1.00 74.12 125 LYS A O 1
ATOM 965 N N . ALA A 1 126 ? 8.692 -9.218 12.918 1.00 69.50 126 ALA A N 1
ATOM 966 C CA . ALA A 1 126 ? 7.822 -8.821 14.023 1.00 69.50 126 ALA A CA 1
ATOM 967 C C . ALA A 1 126 ? 6.455 -9.519 13.937 1.00 69.50 126 ALA A C 1
ATOM 969 O O . ALA A 1 126 ? 5.910 -9.915 14.966 1.00 69.50 126 ALA A O 1
ATOM 970 N N . TRP A 1 127 ? 5.953 -9.699 12.715 1.00 77.56 127 TRP A N 1
ATOM 971 C CA . TRP A 1 127 ? 4.666 -10.303 12.376 1.00 77.56 127 TRP A CA 1
ATOM 972 C C . TRP A 1 127 ? 4.598 -11.815 12.633 1.00 77.56 127 TRP A C 1
ATOM 974 O O . TRP A 1 127 ? 3.553 -12.351 13.002 1.00 77.56 127 TRP A O 1
ATOM 984 N N . ASP A 1 128 ? 5.723 -12.510 12.469 1.00 77.19 128 ASP A N 1
ATOM 985 C CA . ASP A 1 128 ? 5.826 -13.967 12.604 1.00 77.19 128 ASP A CA 1
ATOM 986 C C . ASP A 1 128 ? 5.970 -14.436 14.056 1.00 77.19 128 ASP A C 1
ATOM 988 O O . ASP A 1 128 ? 6.010 -15.635 14.329 1.00 77.19 128 ASP A O 1
ATOM 992 N N . ARG A 1 129 ? 6.032 -13.511 15.021 1.00 75.19 129 ARG A N 1
ATOM 993 C CA . ARG A 1 129 ? 6.107 -13.874 16.438 1.00 75.19 129 ARG A CA 1
ATOM 994 C C . ARG A 1 129 ? 4.727 -14.337 16.919 1.00 75.19 129 ARG A C 1
ATOM 996 O O . ARG A 1 129 ? 3.814 -13.515 16.964 1.00 75.19 129 ARG A O 1
ATOM 1003 N N . PRO A 1 130 ? 4.558 -15.593 17.375 1.00 66.00 130 PRO A N 1
ATOM 1004 C CA . PRO A 1 130 ? 3.252 -16.114 17.800 1.00 66.00 130 PRO A CA 1
ATOM 1005 C C . PRO A 1 130 ? 2.656 -15.350 18.996 1.00 66.00 130 PRO A C 1
ATOM 1007 O O . PRO A 1 130 ? 1.440 -15.244 19.143 1.00 66.00 130 PRO A O 1
ATOM 1010 N N . GLU A 1 131 ? 3.507 -14.746 19.826 1.00 57.75 131 GLU A N 1
ATOM 1011 C CA . GLU A 1 131 ? 3.115 -13.886 20.951 1.00 57.75 131 GLU A CA 1
ATOM 1012 C C . GLU A 1 131 ? 2.506 -12.543 20.502 1.00 57.75 131 GLU A C 1
ATOM 1014 O O . GLU A 1 131 ? 1.787 -11.877 21.257 1.00 57.75 131 GLU A O 1
ATOM 1019 N N . ALA A 1 132 ? 2.776 -12.140 19.262 1.00 59.78 132 ALA A N 1
ATOM 1020 C CA . ALA A 1 132 ? 2.299 -10.923 18.637 1.00 59.78 132 ALA A CA 1
ATOM 1021 C C . ALA A 1 132 ? 1.051 -11.256 17.799 1.00 59.78 132 ALA A C 1
ATOM 1023 O O . ALA A 1 132 ? 1.087 -11.208 16.575 1.00 59.78 132 ALA A O 1
ATOM 1024 N N . SER A 1 133 ? -0.073 -11.595 18.449 1.00 69.62 133 SER A N 1
ATOM 1025 C CA . SER A 1 133 ? -1.325 -12.010 17.776 1.00 69.62 133 SER A CA 1
ATOM 1026 C C . SER A 1 133 ? -2.049 -10.893 16.986 1.00 69.62 133 SER A C 1
ATOM 1028 O O . SER A 1 133 ? -3.279 -10.838 16.957 1.00 69.62 133 SER A O 1
ATOM 1030 N N . TRP A 1 134 ? -1.312 -9.992 16.340 1.00 80.88 134 TRP A N 1
ATOM 1031 C CA . TRP A 1 134 ? -1.831 -8.942 15.464 1.00 80.88 134 TRP A CA 1
ATOM 1032 C C . TRP A 1 134 ? -2.696 -9.518 14.353 1.00 80.88 134 TRP A C 1
ATOM 1034 O O . TRP A 1 134 ? -3.731 -8.956 14.027 1.00 80.88 134 TRP A O 1
ATOM 1044 N N . ARG A 1 135 ? -2.341 -10.715 13.883 1.00 87.00 135 ARG A N 1
ATOM 1045 C CA . ARG A 1 135 ? -3.034 -11.456 12.830 1.00 87.00 135 ARG A CA 1
ATOM 1046 C C . ARG A 1 135 ? -4.554 -11.558 12.999 1.00 87.00 135 ARG A C 1
ATOM 1048 O O . ARG A 1 135 ? -5.288 -11.438 12.030 1.00 87.00 135 ARG A O 1
ATOM 1055 N N . ARG A 1 136 ? -5.039 -11.739 14.233 1.00 89.44 136 ARG A N 1
ATOM 1056 C CA . ARG A 1 136 ? -6.477 -11.919 14.525 1.00 89.44 136 ARG A CA 1
ATOM 1057 C C . ARG A 1 136 ? -7.201 -10.634 14.916 1.00 89.44 136 ARG A C 1
ATOM 1059 O O . ARG A 1 136 ? -8.398 -10.673 15.184 1.00 89.44 136 ARG A O 1
ATOM 1066 N N . ILE A 1 137 ? -6.485 -9.519 15.021 1.00 90.25 137 ILE A N 1
ATOM 1067 C CA . ILE A 1 137 ? -7.095 -8.227 15.327 1.00 90.25 137 ILE A CA 1
ATOM 1068 C C . ILE A 1 137 ? -7.904 -7.809 14.102 1.00 90.25 137 ILE A C 1
ATOM 1070 O O . ILE A 1 137 ? -7.417 -7.921 12.978 1.00 90.25 137 ILE A O 1
ATOM 1074 N N . LYS A 1 138 ? -9.140 -7.359 14.316 1.00 94.00 138 LYS A N 1
ATOM 1075 C CA . LYS A 1 138 ? -9.970 -6.817 13.240 1.00 94.00 138 LYS A CA 1
ATOM 1076 C C . LYS A 1 138 ? -9.386 -5.497 12.760 1.00 94.00 138 LYS A C 1
ATOM 1078 O O . LYS A 1 138 ? -8.871 -4.719 13.560 1.00 94.00 138 LYS A O 1
ATOM 1083 N N . ILE A 1 139 ? -9.501 -5.220 11.468 1.00 92.62 139 ILE A N 1
ATOM 1084 C CA . ILE A 1 139 ? -9.087 -3.925 10.921 1.00 92.62 139 ILE A CA 1
ATOM 1085 C C . ILE A 1 139 ? -9.905 -2.774 11.520 1.00 92.62 139 ILE A C 1
ATOM 1087 O O . ILE A 1 139 ? -9.410 -1.651 11.586 1.00 92.62 139 ILE A O 1
ATOM 1091 N N . SER A 1 140 ? -11.140 -3.063 11.954 1.00 92.56 140 SER A N 1
ATOM 1092 C CA . SER A 1 140 ? -12.025 -2.111 12.604 1.00 92.56 140 SER A CA 1
ATOM 1093 C C . SER A 1 140 ? -12.031 -2.307 14.118 1.00 92.56 140 SER A C 1
ATOM 1095 O O . SER A 1 140 ? -12.238 -3.417 14.611 1.00 92.56 140 SER A O 1
ATOM 1097 N N . ASN A 1 141 ? -11.842 -1.214 14.857 1.00 92.25 141 ASN A N 1
ATOM 1098 C CA . ASN A 1 141 ? -11.981 -1.161 16.318 1.00 92.25 141 ASN A CA 1
ATOM 1099 C C . ASN A 1 141 ? -13.404 -0.769 16.760 1.00 92.25 141 ASN A C 1
ATOM 1101 O O . ASN A 1 141 ? -13.640 -0.529 17.945 1.00 92.25 141 ASN A O 1
ATOM 1105 N N . ALA A 1 142 ? -14.359 -0.696 15.832 1.00 91.81 142 ALA A N 1
ATOM 1106 C CA . ALA A 1 142 ? -15.754 -0.416 16.130 1.00 91.81 142 ALA A CA 1
ATOM 1107 C C . ALA A 1 142 ? -16.476 -1.663 16.656 1.00 91.81 142 ALA A C 1
ATOM 1109 O O . ALA A 1 142 ? -16.256 -2.781 16.183 1.00 91.81 142 ALA A O 1
ATOM 1110 N N . LYS A 1 143 ? -17.377 -1.477 17.623 1.00 92.94 143 LYS A N 1
ATOM 1111 C CA . LYS A 1 143 ? -18.225 -2.555 18.143 1.00 92.94 143 LYS A CA 1
ATOM 1112 C C . LYS A 1 143 ? -19.137 -3.117 17.050 1.00 92.94 143 LYS A C 1
ATOM 1114 O O . LYS A 1 143 ? -19.262 -4.335 16.942 1.00 92.94 143 LYS A O 1
ATOM 1119 N N . GLU A 1 144 ? -19.738 -2.239 16.253 1.00 93.94 144 GLU A N 1
ATOM 1120 C CA . GLU A 1 144 ? -20.404 -2.586 14.998 1.00 93.94 144 GLU A CA 1
ATOM 1121 C C . GLU A 1 144 ? -19.414 -2.340 13.856 1.00 93.94 144 GLU A C 1
ATOM 1123 O O . GLU A 1 144 ? -19.067 -1.180 13.607 1.00 93.94 144 GLU A O 1
ATOM 1128 N N . PRO A 1 145 ? -18.904 -3.399 13.203 1.00 91.50 145 PRO A N 1
ATOM 1129 C CA . PRO A 1 145 ? -17.821 -3.257 12.243 1.00 91.50 145 PRO A CA 1
ATOM 1130 C C . PRO A 1 145 ? -18.209 -2.391 11.042 1.00 91.50 145 PRO A C 1
ATOM 1132 O O . PRO A 1 145 ? -19.260 -2.595 10.436 1.00 91.50 145 PRO A O 1
ATOM 1135 N N . VAL A 1 146 ? -17.330 -1.460 10.670 1.00 90.62 146 VAL A N 1
ATOM 1136 C CA . VAL A 1 146 ? -17.551 -0.519 9.560 1.00 90.62 146 VAL A CA 1
ATOM 1137 C C . VAL A 1 146 ? -16.670 -0.919 8.367 1.00 90.62 146 VAL A C 1
ATOM 1139 O O . VAL A 1 146 ? -15.474 -1.151 8.568 1.00 90.62 146 VAL A O 1
ATOM 1142 N N . PRO A 1 147 ? -17.212 -1.032 7.139 1.00 92.81 147 PRO A N 1
ATOM 1143 C CA . PRO A 1 147 ? -16.411 -1.328 5.952 1.00 92.81 147 PRO A CA 1
ATOM 1144 C C . PRO A 1 147 ? -15.467 -0.171 5.594 1.00 92.81 147 PRO A C 1
ATOM 1146 O O . PRO A 1 147 ? -15.707 0.980 5.961 1.00 92.81 147 PRO A O 1
ATOM 1149 N N . LEU A 1 148 ? -14.395 -0.487 4.869 1.00 92.62 148 LEU A N 1
ATOM 1150 C CA . LEU A 1 148 ? -13.418 0.486 4.381 1.00 92.62 148 LEU A CA 1
ATOM 1151 C C . LEU A 1 148 ? -12.934 0.095 2.989 1.00 92.62 148 LEU A C 1
ATOM 1153 O O . LEU A 1 148 ? -12.414 -1.003 2.790 1.00 92.62 148 LEU A O 1
ATOM 1157 N N . THR A 1 149 ? -12.982 1.034 2.053 1.00 94.19 149 THR A N 1
ATOM 1158 C CA . THR A 1 149 ? -12.268 0.907 0.785 1.00 94.19 149 THR A CA 1
ATOM 1159 C C . THR A 1 149 ? -10.900 1.572 0.901 1.00 94.19 149 THR A C 1
ATOM 1161 O O . THR A 1 149 ? -10.802 2.785 1.059 1.00 94.19 149 THR A O 1
ATOM 1164 N N . LEU A 1 150 ? -9.826 0.795 0.766 1.00 92.88 150 LEU A N 1
ATOM 1165 C CA . LEU A 1 150 ? -8.462 1.308 0.675 1.00 92.88 150 LEU A CA 1
ATOM 1166 C C . LEU A 1 150 ? -8.032 1.399 -0.793 1.00 92.88 150 LEU A C 1
ATOM 1168 O O . LEU A 1 150 ? -7.942 0.393 -1.497 1.00 92.88 150 LEU A O 1
ATOM 1172 N N . ARG A 1 151 ? -7.720 2.605 -1.257 1.00 92.38 151 ARG A N 1
ATOM 1173 C CA . ARG A 1 151 ? -7.164 2.883 -2.579 1.00 92.38 151 ARG A CA 1
ATOM 1174 C C . ARG A 1 151 ? -5.679 3.193 -2.456 1.00 92.38 151 ARG A C 1
ATOM 1176 O O . ARG A 1 151 ? -5.291 4.099 -1.734 1.00 92.38 151 ARG A O 1
ATOM 1183 N N . LEU A 1 152 ? -4.856 2.473 -3.200 1.00 90.81 152 LEU A N 1
ATOM 1184 C CA . LEU A 1 152 ? -3.410 2.652 -3.229 1.00 90.81 152 LEU A CA 1
ATOM 1185 C C . LEU A 1 152 ? -3.005 3.157 -4.607 1.00 90.81 152 LEU A C 1
ATOM 1187 O O . LEU A 1 152 ? -3.374 2.553 -5.615 1.00 90.81 152 LEU A O 1
ATOM 1191 N N . GLU A 1 153 ? -2.266 4.261 -4.664 1.00 88.94 153 GLU A N 1
ATOM 1192 C CA . GLU A 1 153 ? -1.847 4.870 -5.928 1.00 88.94 153 GLU A CA 1
ATOM 1193 C C . GLU A 1 153 ? -0.357 5.178 -5.927 1.00 88.94 153 GLU A C 1
ATOM 1195 O O . GLU A 1 153 ? 0.125 5.895 -5.056 1.00 88.94 153 GLU A O 1
ATOM 1200 N N . THR A 1 154 ? 0.380 4.702 -6.931 1.00 84.56 154 THR A N 1
ATOM 1201 C CA . THR A 1 154 ? 1.782 5.104 -7.084 1.00 84.56 154 THR A CA 1
ATOM 1202 C C . THR A 1 154 ? 1.875 6.577 -7.458 1.00 84.56 154 THR A C 1
ATOM 1204 O O . THR A 1 154 ? 1.335 7.011 -8.485 1.00 84.56 154 THR A O 1
ATOM 1207 N N . PHE A 1 155 ? 2.610 7.333 -6.656 1.00 78.31 155 PHE A N 1
ATOM 1208 C CA . PHE A 1 155 ? 2.987 8.701 -6.936 1.00 78.31 155 PHE A CA 1
ATOM 1209 C C . PHE A 1 155 ? 4.269 8.706 -7.772 1.00 78.31 155 PHE A C 1
ATOM 1211 O O . PHE A 1 155 ? 5.349 8.363 -7.297 1.00 78.31 155 PHE A O 1
ATOM 1218 N N . SER A 1 156 ? 4.130 9.080 -9.044 1.00 67.25 156 SER A N 1
ATOM 1219 C CA . SER A 1 156 ? 5.262 9.307 -9.939 1.00 67.25 156 SER A CA 1
ATOM 1220 C C . SER A 1 156 ? 5.595 10.795 -9.937 1.00 67.25 156 SER A C 1
ATOM 1222 O O . SER A 1 156 ? 4.767 11.624 -10.332 1.00 67.25 156 SER A O 1
ATOM 1224 N N . ASP A 1 157 ? 6.808 11.133 -9.500 1.00 65.75 157 ASP A N 1
ATOM 1225 C CA . ASP A 1 157 ? 7.368 12.452 -9.767 1.00 65.75 157 ASP A CA 1
ATOM 1226 C C . ASP A 1 157 ? 7.597 12.579 -11.280 1.00 65.75 157 ASP A C 1
ATOM 1228 O O . ASP A 1 157 ? 8.379 11.833 -11.878 1.00 65.75 157 ASP A O 1
ATOM 1232 N N . ARG A 1 158 ? 6.915 13.551 -11.898 1.00 55.78 158 ARG A N 1
ATOM 1233 C CA . ARG A 1 158 ? 6.962 13.844 -13.342 1.00 55.78 158 ARG A CA 1
ATOM 1234 C C . ARG A 1 158 ? 8.375 14.121 -13.863 1.00 55.78 158 ARG A C 1
ATOM 1236 O O . ARG A 1 158 ? 8.570 14.171 -15.073 1.00 55.78 158 ARG A O 1
ATOM 1243 N N . ARG A 1 159 ? 9.345 14.343 -12.973 1.00 57.09 159 ARG A N 1
ATOM 1244 C CA . ARG A 1 159 ? 10.752 14.585 -13.315 1.00 57.09 159 ARG A CA 1
ATOM 1245 C C . ARG A 1 159 ? 11.543 13.314 -13.632 1.00 57.09 159 ARG A C 1
ATOM 1247 O O . ARG A 1 159 ? 12.690 13.427 -14.058 1.00 57.09 159 ARG A O 1
ATOM 1254 N N . ARG A 1 160 ? 10.983 12.117 -13.426 1.00 59.59 160 ARG A N 1
ATOM 1255 C CA . ARG A 1 160 ? 11.670 10.852 -13.733 1.00 59.59 160 ARG A CA 1
ATOM 1256 C C . ARG A 1 160 ? 11.363 10.370 -15.148 1.00 59.59 160 ARG A C 1
ATOM 1258 O O . ARG A 1 160 ? 10.277 10.599 -15.660 1.00 59.59 160 ARG A O 1
ATOM 1265 N N . TRP A 1 161 ? 12.322 9.658 -15.746 1.00 56.44 161 TRP A N 1
ATOM 1266 C CA . TRP A 1 161 ? 12.302 9.100 -17.111 1.00 56.44 161 TRP A CA 1
ATOM 1267 C C . TRP A 1 161 ? 11.227 8.026 -17.368 1.00 56.44 161 TRP A C 1
ATOM 1269 O O . TRP A 1 161 ? 11.127 7.504 -18.475 1.00 56.44 161 TRP A O 1
ATOM 1279 N N . THR A 1 162 ? 10.394 7.709 -16.376 1.00 57.41 162 THR A N 1
ATOM 1280 C CA . THR A 1 162 ? 9.358 6.671 -16.433 1.00 57.41 162 THR A CA 1
ATOM 1281 C C . THR A 1 162 ? 7.915 7.199 -16.557 1.00 57.41 162 THR A C 1
ATOM 1283 O O . THR A 1 162 ? 7.002 6.505 -16.102 1.00 57.41 162 THR A O 1
ATOM 1286 N N . PRO A 1 163 ? 7.612 8.362 -17.185 1.00 56.53 163 PRO A N 1
ATOM 1287 C CA . PRO A 1 163 ? 6.229 8.836 -17.256 1.00 56.53 163 PRO A CA 1
ATOM 1288 C C . PRO A 1 163 ? 5.343 7.900 -18.099 1.00 56.53 163 PRO A C 1
ATOM 1290 O O . PRO A 1 163 ? 4.120 7.943 -17.986 1.00 56.53 163 PRO A O 1
ATOM 1293 N N . HIS A 1 164 ? 5.954 7.031 -18.913 1.00 56.28 164 HIS A N 1
ATOM 1294 C CA . HIS A 1 164 ? 5.275 6.097 -19.809 1.00 56.28 164 HIS A CA 1
ATOM 1295 C C . HIS A 1 164 ? 4.954 4.735 -19.187 1.00 56.28 164 HIS A C 1
ATOM 1297 O O . HIS A 1 164 ? 4.173 3.990 -19.765 1.00 56.28 164 HIS A O 1
ATOM 1303 N N . ILE A 1 165 ? 5.487 4.401 -18.006 1.00 65.88 165 ILE A N 1
ATOM 1304 C CA . ILE A 1 165 ? 5.318 3.049 -17.428 1.00 65.88 165 ILE A CA 1
ATOM 1305 C C . ILE A 1 165 ? 3.992 2.913 -16.649 1.00 65.88 165 ILE A C 1
ATOM 1307 O O . ILE A 1 165 ? 3.715 1.919 -15.977 1.00 65.88 165 ILE A O 1
ATOM 1311 N N . GLY A 1 166 ? 3.123 3.918 -16.767 1.00 72.12 166 GLY A N 1
ATOM 1312 C CA . GLY A 1 166 ? 1.802 3.930 -16.158 1.00 72.12 166 GLY A CA 1
ATOM 1313 C C . GLY A 1 166 ? 1.838 4.103 -14.640 1.00 72.12 166 GLY A C 1
ATOM 1314 O O . GLY A 1 166 ? 2.855 3.921 -13.968 1.00 72.12 166 GLY A O 1
ATOM 1315 N N . LYS A 1 167 ? 0.687 4.487 -14.090 1.00 81.38 167 LYS A N 1
ATOM 1316 C CA . LYS A 1 167 ? 0.462 4.520 -12.645 1.00 81.38 167 LYS A CA 1
ATOM 1317 C C . LYS A 1 167 ? -0.157 3.198 -12.222 1.00 81.38 167 LYS A C 1
ATOM 1319 O O . LYS A 1 167 ? -1.089 2.728 -12.871 1.00 81.38 167 LYS A O 1
ATOM 1324 N N . VAL A 1 168 ? 0.318 2.637 -11.118 1.00 85.25 168 VAL A N 1
ATOM 1325 C CA . VAL A 1 168 ? -0.349 1.511 -10.470 1.00 85.25 168 VAL A CA 1
ATOM 1326 C C . VAL A 1 168 ? -1.414 2.082 -9.542 1.00 85.25 168 VAL A C 1
ATOM 1328 O O . VAL A 1 168 ? -1.121 2.910 -8.677 1.00 85.25 168 VAL A O 1
ATOM 1331 N N . ARG A 1 169 ? -2.657 1.650 -9.748 1.00 90.25 169 ARG A N 1
ATOM 1332 C CA . ARG A 1 169 ? -3.785 1.925 -8.862 1.00 90.25 169 ARG A CA 1
ATOM 1333 C C . ARG A 1 169 ? -4.378 0.595 -8.433 1.00 90.25 169 ARG A C 1
ATOM 1335 O O . ARG A 1 169 ? -4.789 -0.193 -9.279 1.00 90.25 169 ARG A O 1
ATOM 1342 N N . VAL A 1 170 ? -4.451 0.380 -7.129 1.00 93.25 170 VAL A N 1
ATOM 1343 C CA . VAL A 1 170 ? -5.070 -0.799 -6.523 1.00 93.25 170 VAL A CA 1
ATOM 1344 C C . VAL A 1 170 ? -6.194 -0.335 -5.612 1.00 93.25 170 VAL A C 1
ATOM 1346 O O . VAL A 1 170 ? -6.142 0.749 -5.035 1.00 93.25 170 VAL A O 1
ATOM 1349 N N . THR A 1 171 ? -7.268 -1.109 -5.535 1.00 95.19 171 THR A N 1
ATOM 1350 C CA . THR A 1 171 ? -8.393 -0.822 -4.646 1.00 95.19 171 THR A CA 1
ATOM 1351 C C . THR A 1 171 ? -8.785 -2.102 -3.936 1.00 95.19 171 THR A C 1
ATOM 1353 O O . THR A 1 171 ? -9.115 -3.095 -4.582 1.00 95.19 171 THR A O 1
ATOM 1356 N N . TRP A 1 172 ? -8.739 -2.068 -2.612 1.00 96.69 172 TRP A N 1
ATOM 1357 C CA . TRP A 1 172 ? -9.154 -3.153 -1.739 1.00 96.69 172 TRP A CA 1
ATOM 1358 C C . TRP A 1 172 ? -10.410 -2.741 -0.996 1.00 96.69 172 TRP A C 1
ATOM 1360 O O . TRP A 1 172 ? -10.490 -1.635 -0.468 1.00 96.69 172 TRP A O 1
ATOM 1370 N N .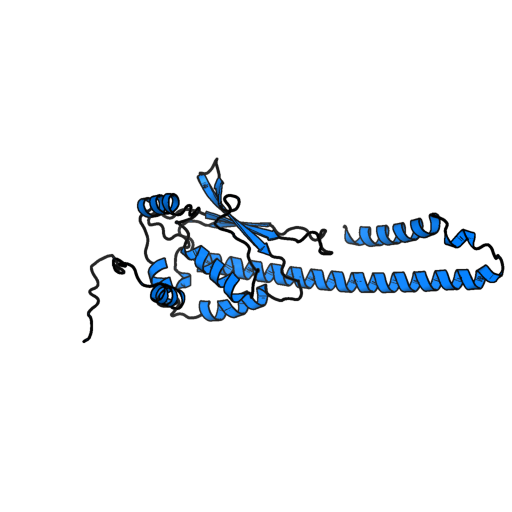 LYS A 1 173 ? -11.391 -3.637 -0.974 1.00 95.88 173 LYS A N 1
ATOM 1371 C CA . LYS A 1 173 ? -12.631 -3.456 -0.227 1.00 95.88 173 LYS A CA 1
ATOM 1372 C C . LYS A 1 173 ? -12.568 -4.340 0.995 1.00 95.88 173 LYS A C 1
ATOM 1374 O O . LYS A 1 173 ? -12.664 -5.560 0.864 1.00 95.88 173 LYS A O 1
ATOM 1379 N N . PHE A 1 174 ? -12.389 -3.722 2.146 1.00 94.88 174 PHE A N 1
ATOM 1380 C CA . PHE A 1 174 ? -12.371 -4.432 3.397 1.00 94.88 174 PHE A CA 1
ATOM 1381 C C . PHE A 1 174 ? -13.740 -4.424 4.061 1.00 94.88 174 PHE A C 1
ATOM 1383 O O . PHE A 1 174 ? -14.406 -3.390 4.183 1.00 94.88 174 PHE A O 1
ATOM 1390 N N . ARG A 1 175 ? -14.134 -5.593 4.549 1.00 94.38 175 ARG A N 1
ATOM 1391 C CA . ARG A 1 175 ? -15.257 -5.749 5.465 1.00 94.38 175 ARG A CA 1
ATOM 1392 C C . ARG A 1 175 ? -14.802 -5.351 6.862 1.00 94.38 175 ARG A C 1
ATOM 1394 O O . ARG A 1 175 ? -13.639 -5.512 7.216 1.00 94.38 175 ARG A O 1
ATOM 1401 N N . GLY A 1 176 ? -15.716 -4.851 7.688 1.00 87.12 176 GLY A N 1
ATOM 1402 C CA . GLY A 1 176 ? -15.345 -4.423 9.038 1.00 87.12 176 GLY A CA 1
ATOM 1403 C C . GLY A 1 176 ? -14.811 -5.563 9.921 1.00 87.12 176 GLY A C 1
ATOM 1404 O O . GLY A 1 176 ? -14.096 -5.310 10.891 1.00 87.12 176 GLY A O 1
ATOM 1405 N N . ASP A 1 177 ? -15.159 -6.813 9.612 1.00 93.25 177 ASP A N 1
ATOM 1406 C CA . ASP A 1 177 ? -14.701 -8.013 10.309 1.00 93.25 177 ASP A CA 1
ATOM 1407 C C . ASP A 1 177 ? -13.431 -8.644 9.723 1.00 93.25 177 ASP A C 1
ATOM 1409 O O . ASP A 1 177 ? -12.917 -9.590 10.326 1.00 93.25 177 ASP A O 1
ATOM 1413 N N . ASP A 1 178 ? -12.892 -8.098 8.627 1.00 96.25 178 ASP A N 1
ATOM 1414 C CA . ASP A 1 178 ? -11.592 -8.508 8.105 1.00 96.25 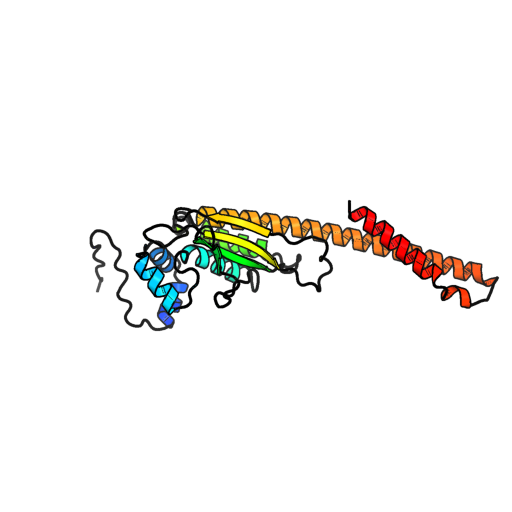178 ASP A CA 1
ATOM 1415 C C . ASP A 1 178 ? -10.497 -8.273 9.150 1.00 96.25 178 ASP A C 1
ATOM 1417 O O . ASP A 1 178 ? -10.594 -7.413 10.034 1.00 96.25 178 ASP A O 1
ATOM 1421 N N . THR A 1 179 ? -9.426 -9.054 9.057 1.00 94.69 179 THR A N 1
ATOM 1422 C CA . THR A 1 179 ? -8.332 -9.013 10.022 1.00 94.69 179 THR A CA 1
ATOM 1423 C C . THR A 1 179 ? -7.117 -8.272 9.488 1.00 94.69 179 THR A C 1
ATOM 1425 O O . THR A 1 179 ? -6.919 -8.098 8.284 1.00 94.69 179 THR A O 1
ATOM 1428 N N . LEU A 1 180 ? -6.250 -7.872 10.412 1.00 91.94 180 LEU A N 1
ATOM 1429 C CA . LEU A 1 180 ? -4.957 -7.310 10.074 1.00 91.94 180 LEU A CA 1
ATOM 1430 C C . LEU A 1 180 ? -4.040 -8.306 9.341 1.00 91.94 180 LEU A C 1
ATOM 1432 O O . LEU A 1 180 ? -3.188 -7.856 8.588 1.00 91.94 180 LEU A O 1
ATOM 1436 N N . GLU A 1 181 ? -4.196 -9.626 9.528 1.00 91.75 181 GLU A N 1
ATOM 1437 C CA . GLU A 1 181 ? -3.490 -10.640 8.716 1.00 91.75 181 GLU A CA 1
ATOM 1438 C C . GLU A 1 181 ? -3.839 -10.518 7.247 1.00 91.75 181 GLU A C 1
ATOM 1440 O O . GLU A 1 181 ? -2.942 -10.361 6.427 1.00 91.75 181 GLU A O 1
ATOM 1445 N N . TYR A 1 182 ? -5.132 -10.470 6.938 1.00 94.50 182 TYR A N 1
ATOM 1446 C CA . TYR A 1 182 ? -5.580 -10.331 5.563 1.00 94.50 182 TYR A CA 1
ATOM 1447 C C . TYR A 1 182 ? -5.059 -9.039 4.919 1.00 94.50 182 TYR A C 1
ATOM 1449 O O . TYR A 1 182 ? -4.487 -9.070 3.832 1.00 94.50 182 TYR A O 1
ATOM 1457 N N . ALA A 1 183 ? -5.180 -7.902 5.614 1.00 93.75 183 ALA A N 1
ATOM 1458 C CA . ALA A 1 183 ? -4.644 -6.637 5.117 1.00 93.75 183 ALA A CA 1
ATOM 1459 C C . ALA A 1 183 ? -3.117 -6.685 4.931 1.00 93.75 183 ALA A C 1
ATOM 1461 O O . ALA A 1 183 ? -2.599 -6.197 3.927 1.00 93.75 183 ALA A O 1
ATOM 1462 N N . PHE A 1 184 ? -2.389 -7.278 5.881 1.00 90.94 184 PHE A N 1
ATOM 1463 C CA . PHE A 1 184 ? -0.937 -7.403 5.813 1.00 90.94 184 PHE A CA 1
ATOM 1464 C C . PHE A 1 184 ? -0.487 -8.266 4.631 1.00 90.94 184 PHE A C 1
ATOM 1466 O O . PHE A 1 184 ? 0.412 -7.855 3.898 1.00 90.94 184 PHE A O 1
ATOM 1473 N N . ASP A 1 185 ? -1.134 -9.406 4.401 1.00 92.06 185 ASP A N 1
ATOM 1474 C CA . ASP A 1 185 ? -0.820 -10.298 3.284 1.00 92.06 185 ASP A CA 1
ATOM 1475 C C . ASP A 1 185 ? -0.997 -9.585 1.934 1.00 92.06 185 ASP A C 1
ATOM 1477 O O . ASP A 1 185 ? -0.107 -9.661 1.081 1.00 92.06 185 ASP A O 1
ATOM 1481 N N . LEU A 1 186 ? -2.064 -8.787 1.782 1.00 94.94 186 LEU A N 1
ATOM 1482 C CA . LEU A 1 186 ? -2.278 -7.942 0.601 1.00 94.94 186 LEU A CA 1
ATOM 1483 C C . LEU A 1 186 ? -1.155 -6.910 0.403 1.00 94.94 186 LEU A C 1
ATOM 1485 O O . LEU A 1 186 ? -0.688 -6.709 -0.721 1.00 94.94 186 LEU A O 1
ATOM 1489 N N . PHE A 1 187 ? -0.676 -6.265 1.476 1.00 91.44 187 PHE A N 1
ATOM 1490 C CA . PHE A 1 187 ? 0.469 -5.349 1.386 1.00 91.44 187 PHE A CA 1
ATOM 1491 C C . PHE A 1 187 ? 1.755 -6.062 0.981 1.00 91.44 187 PHE A C 1
ATOM 1493 O O . PHE A 1 187 ? 2.509 -5.533 0.164 1.00 91.44 187 PHE A O 1
ATOM 1500 N N . ILE A 1 188 ? 2.018 -7.249 1.527 1.00 89.69 188 ILE A N 1
ATOM 1501 C CA . ILE A 1 188 ? 3.202 -8.034 1.171 1.00 89.69 188 ILE A CA 1
ATOM 1502 C C . ILE A 1 188 ? 3.163 -8.431 -0.303 1.00 89.69 188 ILE A C 1
ATOM 1504 O O . ILE A 1 188 ? 4.176 -8.290 -0.992 1.00 89.69 188 ILE A O 1
ATOM 1508 N N . GLU A 1 189 ? 2.017 -8.895 -0.796 1.00 92.75 189 GLU A N 1
ATOM 1509 C CA . GLU A 1 189 ? 1.835 -9.232 -2.205 1.00 92.75 189 GLU A CA 1
ATOM 1510 C C . GLU A 1 189 ? 2.036 -8.007 -3.102 1.00 92.75 189 GLU A C 1
ATOM 1512 O O . GLU A 1 189 ? 2.853 -8.044 -4.024 1.00 92.75 189 GLU A O 1
ATOM 1517 N N . LEU A 1 190 ? 1.390 -6.884 -2.779 1.00 91.31 190 LEU A N 1
ATOM 1518 C CA . LEU A 1 190 ? 1.552 -5.642 -3.528 1.00 91.31 190 LEU A CA 1
ATOM 1519 C C . LEU A 1 190 ? 3.009 -5.176 -3.562 1.00 91.31 190 LEU A C 1
ATOM 1521 O O . LEU A 1 190 ? 3.515 -4.795 -4.613 1.00 91.31 190 LEU A O 1
ATOM 1525 N N . PHE A 1 191 ? 3.702 -5.204 -2.427 1.00 88.25 191 PHE A N 1
ATOM 1526 C CA . PHE A 1 191 ? 5.094 -4.772 -2.342 1.00 88.25 191 PHE A CA 1
ATOM 1527 C C . PHE A 1 191 ? 6.043 -5.695 -3.109 1.00 88.25 191 PHE A C 1
ATOM 1529 O O . PHE A 1 191 ? 7.033 -5.208 -3.657 1.00 88.25 191 PHE A O 1
ATOM 1536 N N . ARG A 1 192 ? 5.744 -6.998 -3.197 1.00 87.81 192 ARG A N 1
ATOM 1537 C CA . ARG A 1 192 ? 6.462 -7.920 -4.091 1.00 87.81 192 ARG A CA 1
ATOM 1538 C C . ARG A 1 192 ? 6.230 -7.549 -5.552 1.00 87.81 192 ARG A C 1
ATOM 1540 O O . ARG A 1 192 ? 7.202 -7.314 -6.256 1.00 87.81 192 ARG A O 1
ATOM 1547 N N . LEU A 1 193 ? 4.975 -7.369 -5.966 1.00 89.19 193 LEU A N 1
ATOM 1548 C CA . LEU A 1 193 ? 4.633 -6.978 -7.338 1.00 89.19 193 LEU A CA 1
ATOM 1549 C C . LEU A 1 193 ? 5.263 -5.638 -7.742 1.00 89.19 193 LEU A C 1
ATOM 1551 O O . LEU A 1 193 ? 5.742 -5.489 -8.864 1.00 89.19 193 LEU A O 1
ATOM 1555 N N . LEU A 1 194 ? 5.296 -4.658 -6.835 1.00 86.31 194 LEU A N 1
ATOM 1556 C CA . LEU A 1 194 ? 5.955 -3.373 -7.075 1.00 86.31 194 LEU A CA 1
ATOM 1557 C C . LEU A 1 194 ? 7.476 -3.512 -7.172 1.00 86.31 194 LEU A C 1
ATOM 1559 O O . LEU A 1 194 ? 8.087 -2.821 -7.986 1.00 86.31 194 LEU A O 1
ATOM 1563 N N . ASN A 1 195 ? 8.082 -4.402 -6.382 1.00 84.62 195 ASN A N 1
ATOM 1564 C CA . ASN A 1 195 ? 9.505 -4.702 -6.492 1.00 84.62 195 ASN A CA 1
ATOM 1565 C C . ASN A 1 195 ? 9.831 -5.378 -7.831 1.00 84.62 195 ASN A C 1
ATOM 1567 O O . ASN A 1 195 ? 10.728 -4.913 -8.526 1.00 84.62 195 ASN A O 1
ATOM 1571 N N . ASP A 1 196 ? 9.071 -6.401 -8.220 1.00 86.31 196 ASP A N 1
ATOM 1572 C CA . ASP A 1 196 ? 9.269 -7.140 -9.475 1.00 86.31 196 ASP A CA 1
ATOM 1573 C C . ASP A 1 196 ? 9.055 -6.232 -10.690 1.00 86.31 196 ASP A C 1
ATOM 1575 O O . ASP A 1 196 ? 9.858 -6.215 -11.624 1.00 86.31 196 ASP A O 1
ATOM 1579 N N . ARG A 1 197 ? 8.012 -5.389 -10.645 1.00 85.44 197 ARG A N 1
ATOM 1580 C CA . ARG A 1 197 ? 7.815 -4.314 -11.623 1.00 85.44 197 ARG A CA 1
ATOM 1581 C C . ARG A 1 197 ? 9.035 -3.407 -11.667 1.00 85.44 197 ARG A C 1
ATOM 1583 O O . ARG A 1 197 ? 9.461 -3.013 -12.747 1.00 85.44 197 ARG A O 1
ATOM 1590 N N . GLY A 1 198 ? 9.578 -3.048 -10.510 1.00 82.06 198 GLY A N 1
ATOM 1591 C CA . GLY A 1 198 ? 10.724 -2.165 -10.449 1.00 82.06 198 GLY A CA 1
ATOM 1592 C C . GLY A 1 198 ? 11.988 -2.767 -11.069 1.00 82.06 198 GLY A C 1
ATOM 1593 O O . GLY A 1 198 ? 12.702 -2.088 -11.810 1.00 82.06 198 GLY A O 1
ATOM 1594 N N . ASP A 1 199 ? 12.219 -4.053 -10.829 1.00 84.38 199 ASP A N 1
ATOM 1595 C CA . ASP A 1 199 ? 13.305 -4.808 -11.445 1.00 84.38 199 ASP A CA 1
ATOM 1596 C C . ASP A 1 199 ? 13.133 -4.868 -12.976 1.00 84.38 199 ASP A C 1
ATOM 1598 O O . ASP A 1 199 ? 14.051 -4.497 -13.704 1.00 84.38 199 ASP A O 1
ATOM 1602 N N . ALA A 1 200 ? 11.928 -5.167 -13.473 1.00 86.00 200 ALA A N 1
ATOM 1603 C CA . ALA A 1 200 ? 11.642 -5.180 -14.912 1.00 86.00 200 ALA A CA 1
ATOM 1604 C C . ALA A 1 200 ? 11.849 -3.809 -15.590 1.00 86.00 200 ALA A C 1
ATOM 1606 O O . ALA A 1 200 ? 12.346 -3.728 -16.715 1.00 86.00 200 ALA A O 1
ATOM 1607 N N . ILE A 1 201 ? 11.490 -2.714 -14.909 1.00 83.62 201 ILE A N 1
ATOM 1608 C CA . ILE A 1 201 ? 11.723 -1.352 -15.413 1.00 83.62 201 ILE A CA 1
ATOM 1609 C C . ILE A 1 201 ? 13.215 -1.058 -15.529 1.00 83.62 201 ILE A C 1
ATOM 1611 O O . ILE A 1 201 ? 13.642 -0.435 -16.503 1.00 83.62 201 ILE A O 1
ATOM 1615 N N . ARG A 1 202 ? 14.001 -1.477 -14.534 1.00 83.31 202 ARG A N 1
ATOM 1616 C CA . ARG A 1 202 ? 15.452 -1.298 -14.547 1.00 83.31 202 ARG A CA 1
ATOM 1617 C C . ARG A 1 202 ? 16.072 -2.056 -15.717 1.00 83.31 202 ARG A C 1
ATOM 1619 O O . ARG A 1 202 ? 16.819 -1.447 -16.476 1.00 83.31 202 ARG A O 1
ATOM 1626 N N . ASP A 1 203 ? 15.697 -3.313 -15.915 1.00 87.00 203 ASP A N 1
ATOM 1627 C CA . ASP A 1 203 ? 16.224 -4.138 -17.006 1.00 87.00 203 ASP A CA 1
ATOM 1628 C C . ASP A 1 203 ? 15.884 -3.535 -18.382 1.00 87.00 203 ASP A C 1
ATOM 1630 O O . ASP A 1 203 ? 16.738 -3.443 -19.270 1.00 87.00 203 ASP A O 1
ATOM 1634 N N . LEU A 1 204 ? 14.649 -3.040 -18.551 1.00 85.06 204 LEU A N 1
ATOM 1635 C CA . LEU A 1 204 ? 14.236 -2.325 -19.761 1.00 85.06 204 LEU A CA 1
ATOM 1636 C C . LEU A 1 204 ? 15.069 -1.055 -19.980 1.00 85.06 204 LEU A C 1
ATOM 1638 O O . LEU A 1 204 ? 15.472 -0.763 -21.107 1.00 85.06 204 LEU A O 1
ATOM 1642 N N . HIS A 1 205 ? 15.331 -0.302 -18.912 1.00 83.56 205 HIS A N 1
ATOM 1643 C CA . HIS A 1 205 ? 16.123 0.918 -18.977 1.00 83.56 205 HIS A CA 1
ATOM 1644 C C . HIS A 1 205 ? 17.581 0.635 -19.355 1.00 83.56 205 HIS A C 1
ATOM 1646 O O . HIS A 1 205 ? 18.103 1.284 -20.257 1.00 83.56 205 HIS A O 1
ATOM 1652 N N . GLU A 1 206 ? 18.214 -0.362 -18.738 1.00 87.50 206 GLU A N 1
ATOM 1653 C CA . GLU A 1 206 ? 19.590 -0.771 -19.047 1.00 87.50 206 GLU A CA 1
ATOM 1654 C C . GLU A 1 206 ? 19.734 -1.223 -20.508 1.00 87.50 206 GLU A C 1
ATOM 1656 O O . GLU A 1 206 ? 20.691 -0.846 -21.200 1.00 87.50 206 GLU A O 1
ATOM 1661 N N . LYS A 1 207 ? 18.747 -1.974 -21.014 1.00 89.56 207 LYS A N 1
ATOM 1662 C CA . LYS A 1 207 ? 18.687 -2.366 -22.426 1.00 89.56 207 LYS A CA 1
ATOM 1663 C C . LYS A 1 207 ? 18.546 -1.147 -23.339 1.00 89.56 207 LYS A C 1
ATOM 1665 O O . LYS A 1 207 ? 19.321 -1.001 -24.285 1.00 89.56 207 LYS A O 1
ATOM 1670 N N . TRP A 1 208 ? 17.612 -0.249 -23.032 1.00 85.44 208 TRP A N 1
ATOM 1671 C CA . TRP A 1 208 ? 17.393 0.975 -23.803 1.00 85.44 208 TRP A CA 1
ATOM 1672 C C . TRP A 1 208 ? 18.637 1.874 -23.831 1.00 85.44 208 TRP A C 1
ATOM 1674 O O . TRP A 1 208 ? 19.025 2.358 -24.895 1.00 85.44 208 TRP A O 1
ATOM 1684 N N . GLU A 1 209 ? 19.315 2.067 -22.697 1.00 86.31 209 GLU A N 1
ATOM 1685 C CA . GLU A 1 209 ? 20.557 2.844 -22.638 1.00 86.31 209 GLU A CA 1
ATOM 1686 C C . GLU A 1 209 ? 21.667 2.226 -23.491 1.00 86.31 209 GLU A C 1
ATOM 1688 O O . GLU A 1 209 ? 22.425 2.947 -24.147 1.00 86.31 209 GLU A O 1
ATOM 1693 N N . THR A 1 210 ? 21.761 0.897 -23.496 1.00 91.50 210 THR A N 1
ATOM 1694 C CA . THR A 1 210 ? 22.747 0.161 -24.292 1.00 91.50 210 THR A CA 1
ATOM 1695 C C . THR A 1 210 ? 22.482 0.337 -25.785 1.00 91.50 210 THR A C 1
ATOM 1697 O O . THR A 1 210 ? 23.383 0.756 -26.515 1.00 91.50 210 THR A O 1
ATOM 1700 N N . GLU A 1 211 ? 21.238 0.156 -26.229 1.00 87.12 211 GLU A N 1
ATOM 1701 C CA . GLU A 1 211 ? 20.839 0.382 -27.623 1.00 87.12 211 GLU A CA 1
ATOM 1702 C C . GLU A 1 211 ? 21.056 1.837 -28.056 1.00 87.12 211 GLU A C 1
ATOM 1704 O O . GLU A 1 211 ? 21.586 2.103 -29.137 1.00 87.12 211 GLU A O 1
ATOM 1709 N N . MET A 1 212 ? 20.722 2.804 -27.198 1.00 84.62 212 MET A N 1
ATOM 1710 C CA . MET A 1 212 ? 20.954 4.224 -27.473 1.00 84.62 212 MET A CA 1
ATOM 1711 C C . MET A 1 212 ? 22.445 4.559 -27.570 1.00 84.62 212 MET A C 1
ATOM 1713 O O . MET A 1 212 ? 22.839 5.386 -28.401 1.00 84.62 212 MET A O 1
ATOM 1717 N N . ARG A 1 213 ? 23.291 3.924 -26.752 1.00 90.44 213 ARG A N 1
ATOM 1718 C CA . ARG A 1 213 ? 24.751 4.075 -26.808 1.00 90.44 213 ARG A CA 1
ATOM 1719 C C . ARG A 1 213 ? 25.307 3.518 -28.119 1.00 90.44 213 ARG A C 1
ATOM 1721 O O . ARG A 1 213 ? 26.117 4.189 -28.761 1.00 90.44 213 ARG A O 1
ATOM 1728 N N . GLU A 1 214 ? 24.839 2.351 -28.551 1.00 92.12 214 GLU A N 1
ATOM 1729 C CA . GLU A 1 214 ? 25.217 1.746 -29.832 1.00 92.12 214 GLU A CA 1
ATOM 1730 C C . GLU A 1 214 ? 24.753 2.577 -31.030 1.00 92.12 214 GLU A C 1
ATOM 1732 O O . GLU A 1 214 ? 25.545 2.859 -31.932 1.00 92.12 214 GLU A O 1
ATOM 1737 N N . ALA A 1 215 ? 23.495 3.023 -31.030 1.00 83.69 215 ALA A N 1
ATOM 1738 C CA . ALA A 1 215 ? 22.943 3.876 -32.077 1.00 83.69 215 ALA A CA 1
ATOM 1739 C C . ALA A 1 215 ? 23.724 5.194 -32.186 1.00 83.69 215 ALA A C 1
ATOM 1741 O O . ALA A 1 215 ? 24.090 5.614 -33.285 1.00 83.69 215 ALA A O 1
ATOM 1742 N N . ARG A 1 216 ? 24.063 5.811 -31.045 1.00 86.56 216 ARG A N 1
ATOM 1743 C CA . ARG A 1 216 ? 24.896 7.020 -30.996 1.00 86.56 216 ARG A CA 1
ATOM 1744 C C . ARG A 1 216 ? 26.312 6.762 -31.514 1.00 86.56 216 ARG A C 1
ATOM 1746 O O . ARG A 1 216 ? 26.851 7.602 -32.228 1.00 86.56 216 ARG A O 1
ATOM 1753 N N . SER A 1 217 ? 26.904 5.615 -31.187 1.00 91.75 217 SER A N 1
ATOM 1754 C CA . SER A 1 217 ? 28.219 5.214 -31.699 1.00 91.75 217 SER A CA 1
ATOM 1755 C C . SER A 1 217 ? 28.211 5.055 -33.225 1.00 91.75 217 SER A C 1
ATOM 1757 O O . SER A 1 217 ? 29.030 5.668 -33.913 1.00 91.75 217 SER A O 1
ATOM 1759 N N . LYS A 1 218 ? 27.226 4.327 -33.772 1.00 90.12 218 LYS A N 1
ATOM 1760 C CA . LYS A 1 218 ? 27.031 4.152 -35.224 1.00 90.12 218 LYS A CA 1
ATOM 1761 C C . LYS A 1 218 ? 26.819 5.489 -35.931 1.00 90.12 218 LYS A C 1
ATOM 1763 O O . LYS A 1 218 ? 27.465 5.752 -36.941 1.00 90.12 218 LYS A O 1
ATOM 1768 N N . TRP A 1 219 ? 25.977 6.355 -35.368 1.00 84.19 219 TRP A N 1
ATOM 1769 C CA . TRP A 1 219 ? 25.758 7.707 -35.881 1.00 84.19 219 TRP A CA 1
ATOM 1770 C C . TRP A 1 219 ? 27.056 8.518 -35.928 1.00 84.19 219 TRP A C 1
ATOM 1772 O O . TRP A 1 219 ? 27.391 9.095 -36.958 1.00 84.19 219 TRP A O 1
ATOM 1782 N N . ASN A 1 220 ? 27.829 8.527 -34.841 1.00 87.75 220 ASN A N 1
ATOM 1783 C CA . ASN A 1 220 ? 29.097 9.254 -34.787 1.00 87.75 220 ASN A CA 1
ATOM 1784 C C . ASN A 1 220 ? 30.126 8.703 -35.788 1.00 87.75 220 ASN A C 1
ATOM 1786 O O . ASN A 1 220 ? 30.863 9.483 -36.397 1.00 87.75 220 ASN A O 1
ATOM 1790 N N . SER A 1 221 ? 30.166 7.382 -35.980 1.00 90.19 221 SER A N 1
ATOM 1791 C CA . SER A 1 221 ? 31.014 6.733 -36.983 1.00 90.19 221 SER A CA 1
ATOM 1792 C C . SER A 1 221 ? 30.620 7.149 -38.404 1.00 90.19 221 SER A C 1
ATOM 1794 O O . SER A 1 221 ? 31.475 7.619 -39.151 1.00 90.19 221 SER A O 1
ATOM 1796 N N . TRP A 1 222 ? 29.326 7.099 -38.734 1.00 85.06 222 TRP A N 1
ATOM 1797 C CA . TRP A 1 222 ? 28.793 7.540 -40.027 1.00 85.06 222 TRP A CA 1
ATOM 1798 C C . TRP A 1 222 ? 29.085 9.022 -40.307 1.00 85.06 222 TRP A C 1
ATOM 1800 O O . TRP A 1 222 ? 29.601 9.369 -41.366 1.00 85.06 222 TRP A O 1
ATOM 1810 N N . ILE A 1 223 ? 28.863 9.903 -39.324 1.00 82.38 223 ILE A N 1
ATOM 1811 C CA . ILE A 1 223 ? 29.216 11.329 -39.432 1.00 82.38 223 ILE A CA 1
ATOM 1812 C C . ILE A 1 223 ? 30.721 11.521 -39.661 1.00 82.38 223 ILE A C 1
ATOM 1814 O O . ILE A 1 223 ? 31.124 12.431 -40.385 1.00 82.38 223 ILE A O 1
ATOM 1818 N N . SER A 1 224 ? 31.563 10.691 -39.044 1.00 86.44 224 SER A N 1
ATOM 1819 C CA . SER A 1 224 ? 33.017 10.759 -39.229 1.00 86.44 224 SER A CA 1
ATOM 1820 C C . SER A 1 224 ? 33.432 10.308 -40.633 1.00 86.44 224 SER A C 1
ATOM 1822 O O . SER A 1 224 ? 34.268 10.967 -41.243 1.00 86.44 224 SER A O 1
ATOM 1824 N N . GLN A 1 225 ? 32.813 9.254 -41.175 1.00 83.38 225 GLN A N 1
ATOM 1825 C CA . GLN A 1 225 ? 33.034 8.797 -42.555 1.00 83.38 225 GLN A CA 1
ATOM 1826 C C . GLN A 1 225 ? 32.644 9.869 -43.576 1.00 83.38 225 GLN A C 1
ATOM 1828 O O . GLN A 1 225 ? 33.460 10.223 -44.423 1.00 83.38 225 GLN A O 1
ATOM 1833 N N . LEU A 1 226 ? 31.465 10.481 -43.422 1.00 78.00 226 LEU A N 1
ATOM 1834 C CA . LEU A 1 226 ? 31.021 11.574 -44.293 1.00 78.00 226 LEU A CA 1
ATOM 1835 C C . LEU A 1 226 ? 31.981 12.770 -44.294 1.00 78.00 226 LEU A C 1
ATOM 1837 O O . LEU A 1 226 ? 32.138 13.433 -45.314 1.00 78.00 226 LEU A O 1
ATOM 1841 N N . LYS A 1 227 ? 32.642 13.062 -43.167 1.00 79.06 227 LYS A N 1
ATOM 1842 C CA . LYS A 1 227 ? 33.663 14.120 -43.103 1.00 79.06 227 LYS A CA 1
ATOM 1843 C C . LYS A 1 227 ? 34.943 13.748 -43.851 1.00 79.06 227 LYS A C 1
ATOM 1845 O O . LYS A 1 227 ? 35.563 14.628 -44.435 1.00 79.06 227 LYS A O 1
ATOM 1850 N N . ILE A 1 228 ? 35.344 12.477 -43.817 1.00 80.75 228 ILE A N 1
ATOM 1851 C CA . ILE A 1 228 ? 36.538 11.985 -44.518 1.00 80.75 228 ILE A CA 1
ATOM 1852 C C . ILE A 1 228 ? 36.295 11.991 -46.032 1.00 80.75 228 ILE A C 1
ATOM 1854 O O . ILE A 1 228 ? 37.121 12.508 -46.779 1.00 80.75 228 ILE A O 1
ATOM 1858 N N . GLU A 1 229 ? 35.148 11.479 -46.477 1.00 76.00 229 GLU A N 1
ATOM 1859 C CA . GLU A 1 229 ? 34.755 11.448 -47.894 1.00 76.00 229 GLU A CA 1
ATOM 1860 C C . GLU A 1 229 ? 34.436 12.856 -48.433 1.00 76.00 229 GLU A C 1
ATOM 1862 O O . GLU A 1 229 ? 34.750 13.191 -49.575 1.00 76.00 229 GLU A O 1
ATOM 1867 N N . GLY A 1 230 ? 33.884 13.723 -47.579 1.00 61.62 230 GLY A N 1
ATOM 1868 C CA . GLY A 1 230 ? 33.552 15.117 -47.878 1.00 61.62 230 GLY A CA 1
ATOM 1869 C C . GLY A 1 230 ? 34.746 16.062 -48.040 1.00 61.62 230 GLY A C 1
ATOM 1870 O O . GLY A 1 230 ? 34.548 17.203 -48.453 1.00 61.62 230 GLY A O 1
ATOM 1871 N N . ASN A 1 231 ? 35.988 15.613 -47.818 1.00 52.38 231 ASN A N 1
ATOM 1872 C CA . ASN A 1 231 ? 37.186 16.391 -48.171 1.00 52.38 231 ASN A CA 1
ATOM 1873 C C . ASN A 1 231 ? 37.369 16.592 -49.696 1.00 52.38 231 ASN A C 1
ATOM 1875 O O . ASN A 1 231 ? 38.317 17.258 -50.105 1.00 52.38 231 ASN A O 1
ATOM 1879 N N . GLY A 1 232 ? 36.455 16.083 -50.536 1.00 51.47 232 GLY A N 1
ATOM 1880 C CA . GLY A 1 232 ? 36.313 16.476 -51.945 1.00 51.47 232 GLY A CA 1
ATOM 1881 C C . GLY A 1 232 ? 35.285 17.589 -52.227 1.00 51.47 232 GLY A C 1
ATOM 1882 O O . GLY A 1 232 ? 35.294 18.151 -53.318 1.00 51.47 232 GLY A O 1
ATOM 1883 N N . LEU A 1 233 ? 34.409 17.939 -51.278 1.00 47.19 233 LEU A N 1
ATOM 1884 C CA . LEU A 1 233 ? 33.352 18.949 -51.440 1.00 47.19 233 LEU A CA 1
ATOM 1885 C C . LEU A 1 233 ? 33.277 19.814 -50.176 1.00 47.19 233 LEU A C 1
ATOM 1887 O O . LEU A 1 233 ? 32.410 19.654 -49.317 1.00 47.19 233 LEU A O 1
ATOM 1891 N N . GLY A 1 234 ? 34.229 20.737 -50.063 1.00 47.88 234 GLY A N 1
ATOM 1892 C CA . GLY A 1 234 ? 34.308 21.716 -48.985 1.00 47.88 234 GLY A CA 1
ATOM 1893 C C . GLY A 1 234 ? 33.185 22.755 -49.027 1.00 47.88 234 GLY A C 1
ATOM 1894 O O . GLY A 1 234 ? 33.450 23.913 -49.331 1.00 47.88 234 GLY A O 1
ATOM 1895 N N . ASP A 1 235 ? 31.954 22.375 -48.669 1.00 52.53 235 ASP A N 1
ATOM 1896 C CA . ASP A 1 235 ? 30.930 23.345 -48.266 1.00 52.53 235 ASP A CA 1
ATOM 1897 C C . ASP A 1 235 ? 30.374 23.028 -46.856 1.00 52.53 235 ASP A C 1
ATOM 1899 O O . ASP A 1 235 ? 29.551 22.123 -46.675 1.00 52.53 235 ASP A O 1
ATOM 1903 N N . PRO A 1 236 ? 30.800 23.767 -45.810 1.00 54.94 236 PRO A N 1
ATOM 1904 C CA . PRO A 1 236 ? 30.403 23.539 -44.416 1.00 54.94 236 PRO A CA 1
ATOM 1905 C C . PRO A 1 236 ? 28.902 23.742 -44.119 1.00 54.94 236 PRO A C 1
ATOM 1907 O O . PRO A 1 236 ? 28.459 23.519 -42.984 1.00 54.94 236 PRO A O 1
ATOM 1910 N N . LYS A 1 237 ? 28.090 24.125 -45.113 1.00 56.16 237 LYS A N 1
ATOM 1911 C CA . LYS A 1 237 ? 26.644 24.359 -44.969 1.00 56.16 237 LYS A CA 1
ATOM 1912 C C . LYS A 1 237 ? 25.804 23.093 -44.756 1.00 56.16 237 LYS A C 1
ATOM 1914 O O . LYS A 1 237 ? 24.746 23.192 -44.134 1.00 56.16 237 LYS A O 1
ATOM 1919 N N . PHE A 1 238 ? 26.265 21.910 -45.171 1.00 51.06 238 PHE A N 1
ATOM 1920 C CA . PHE A 1 238 ? 25.468 20.676 -45.046 1.00 51.06 238 PHE A CA 1
ATOM 1921 C C . PHE A 1 238 ? 25.333 20.186 -43.590 1.00 51.06 238 PHE A C 1
ATOM 1923 O O . PHE A 1 238 ? 24.307 19.635 -43.202 1.00 51.06 238 PHE A O 1
ATOM 1930 N N . SER A 1 239 ? 26.313 20.489 -42.729 1.00 50.25 239 SER A N 1
ATOM 1931 C CA . SER A 1 239 ? 26.290 20.096 -41.306 1.00 50.25 239 SER A CA 1
ATOM 1932 C C . SER A 1 239 ? 25.212 20.801 -40.463 1.00 50.25 239 SER A C 1
ATOM 1934 O O . SER A 1 239 ? 24.958 20.409 -39.322 1.00 50.25 239 SER A O 1
ATOM 1936 N N . ARG A 1 240 ? 24.568 21.843 -41.010 1.00 49.59 240 ARG A N 1
ATOM 1937 C CA . ARG A 1 240 ? 23.503 22.616 -40.351 1.00 49.59 240 ARG A CA 1
ATOM 1938 C C . ARG A 1 240 ? 22.119 22.429 -40.976 1.00 49.59 240 ARG A C 1
ATOM 1940 O O . ARG A 1 240 ? 21.178 23.041 -40.467 1.00 49.59 240 ARG A O 1
ATOM 1947 N N . SER A 1 241 ? 21.961 21.625 -42.032 1.00 51.84 241 SER A N 1
ATOM 1948 C CA . SER A 1 241 ? 20.639 21.455 -42.643 1.00 51.84 241 SER A CA 1
ATOM 1949 C C . SER A 1 241 ? 19.698 20.697 -41.695 1.00 51.84 241 SER A C 1
ATOM 1951 O O . SER A 1 241 ? 20.079 19.762 -40.984 1.00 51.84 241 SER A O 1
ATOM 1953 N N . TYR A 1 242 ? 18.447 21.154 -41.645 1.00 53.53 242 TYR A N 1
ATOM 1954 C CA . TYR A 1 242 ? 17.381 20.604 -40.803 1.00 53.53 242 TYR A CA 1
ATOM 1955 C C . TYR A 1 242 ? 17.113 19.109 -41.065 1.00 53.53 242 TYR A C 1
ATOM 1957 O O . TYR A 1 242 ? 1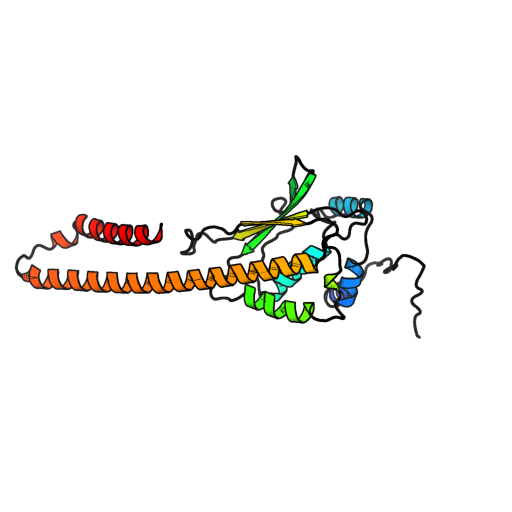6.629 18.403 -40.179 1.00 53.53 242 TYR A O 1
ATOM 1965 N N . GLU A 1 243 ? 17.475 18.608 -42.245 1.00 54.59 243 GLU A N 1
ATOM 1966 C CA . GLU A 1 243 ? 17.217 17.236 -42.689 1.00 54.59 243 GLU A CA 1
ATOM 1967 C C . GLU A 1 243 ? 18.023 16.195 -41.902 1.00 54.59 243 GLU A C 1
ATOM 1969 O O . GLU A 1 243 ? 17.477 15.160 -41.517 1.00 54.59 243 GLU A O 1
ATOM 1974 N N . GLY A 1 244 ? 19.278 16.493 -41.544 1.00 53.97 244 GLY A N 1
ATOM 1975 C CA . GLY A 1 244 ? 20.098 15.583 -40.733 1.00 53.97 244 GLY A CA 1
ATOM 1976 C C . GLY A 1 244 ? 19.555 15.394 -39.311 1.00 53.97 244 GLY A C 1
ATOM 1977 O O . GLY A 1 244 ? 19.595 14.294 -38.760 1.00 53.97 244 GLY A O 1
ATOM 1978 N N . LYS A 1 245 ? 18.975 16.451 -38.725 1.00 56.44 245 LYS A N 1
ATOM 1979 C CA . LYS A 1 245 ? 18.280 16.364 -37.430 1.00 56.44 245 LYS A CA 1
ATOM 1980 C C . LYS A 1 245 ? 16.946 15.628 -37.552 1.00 56.44 245 LYS A C 1
ATOM 1982 O O . LYS A 1 245 ? 16.593 14.893 -36.634 1.00 56.44 245 LYS A O 1
ATOM 1987 N N . SER A 1 246 ? 16.234 15.799 -38.667 1.00 61.28 246 SER A N 1
ATOM 1988 C CA . SER A 1 246 ? 14.958 15.128 -38.937 1.00 61.28 246 SER A CA 1
ATOM 1989 C C . SER A 1 246 ? 15.110 13.606 -39.004 1.00 61.28 246 SER A C 1
ATOM 1991 O O . SER A 1 246 ? 14.368 12.894 -38.333 1.00 61.28 246 SER A O 1
ATOM 1993 N N . LEU A 1 247 ? 16.118 13.102 -39.724 1.00 56.41 247 LEU A N 1
ATOM 1994 C CA . LEU A 1 247 ? 16.378 11.661 -39.851 1.00 56.41 247 LEU A CA 1
ATOM 1995 C C . LEU A 1 247 ? 16.815 11.015 -38.529 1.00 56.41 247 LEU A C 1
ATOM 1997 O O . LEU A 1 247 ? 16.363 9.921 -38.195 1.00 56.41 247 LEU A O 1
ATOM 2001 N N . ALA A 1 248 ? 17.641 11.704 -37.735 1.00 55.84 248 ALA A N 1
ATOM 2002 C CA . ALA A 1 248 ? 18.004 11.236 -36.398 1.00 55.84 248 ALA A CA 1
ATOM 2003 C C . ALA A 1 248 ? 16.779 11.182 -35.466 1.00 55.84 248 ALA A C 1
ATOM 2005 O O . ALA A 1 248 ? 16.612 10.227 -34.707 1.00 55.84 248 ALA A O 1
ATOM 2006 N N . LEU A 1 249 ? 15.891 12.179 -35.552 1.00 61.59 249 LEU A N 1
ATOM 2007 C CA . LEU A 1 249 ? 14.648 12.208 -34.785 1.00 61.59 249 LEU A CA 1
ATOM 2008 C C . LEU A 1 249 ? 13.673 11.107 -35.236 1.00 61.59 249 LEU A C 1
ATOM 2010 O O . LEU A 1 249 ? 13.008 10.511 -34.395 1.00 61.59 249 LEU A O 1
ATOM 2014 N N . GLU A 1 250 ? 13.595 10.809 -36.535 1.00 66.31 250 GLU A N 1
ATOM 2015 C CA . GLU A 1 250 ? 12.790 9.704 -37.072 1.00 66.31 250 GLU A CA 1
ATOM 2016 C C . GLU A 1 250 ? 13.321 8.332 -36.661 1.00 66.31 250 GLU A C 1
ATOM 2018 O O . GLU A 1 250 ? 12.528 7.467 -36.297 1.00 66.31 250 GLU A O 1
ATOM 2023 N N . ALA A 1 251 ? 14.640 8.129 -36.657 1.00 56.59 251 ALA A N 1
ATOM 2024 C CA . ALA A 1 251 ? 15.244 6.883 -36.190 1.00 56.59 251 ALA A CA 1
ATOM 2025 C C . ALA A 1 251 ? 14.958 6.643 -34.699 1.00 56.59 251 ALA A C 1
ATOM 2027 O O . ALA A 1 251 ? 14.599 5.532 -34.313 1.00 56.59 251 ALA A O 1
ATOM 2028 N N . VAL A 1 252 ? 15.031 7.700 -33.880 1.00 58.53 252 VAL A N 1
ATOM 2029 C CA . VAL A 1 252 ? 14.651 7.651 -32.458 1.00 58.53 252 VAL A CA 1
ATOM 2030 C C . VAL A 1 252 ? 13.143 7.426 -32.287 1.00 58.53 252 VAL A C 1
ATOM 2032 O O . VAL A 1 252 ? 12.726 6.653 -31.430 1.00 58.53 252 VAL A O 1
ATOM 2035 N N . LYS A 1 253 ? 12.294 8.044 -33.117 1.00 68.50 253 LYS A N 1
ATOM 2036 C CA . LYS A 1 253 ? 10.840 7.799 -33.088 1.00 68.50 253 LYS A CA 1
ATOM 2037 C C . LYS A 1 253 ? 10.490 6.359 -33.469 1.00 68.50 253 LYS A C 1
ATOM 2039 O O . LYS A 1 253 ? 9.644 5.757 -32.814 1.00 68.50 253 LYS A O 1
ATOM 2044 N N . LYS A 1 254 ? 11.148 5.796 -34.487 1.00 64.75 254 LYS A N 1
ATOM 2045 C CA . LYS A 1 254 ? 10.952 4.401 -34.907 1.00 64.75 254 LYS A CA 1
ATOM 2046 C C . LYS A 1 254 ? 11.394 3.416 -33.834 1.00 64.75 254 LYS A C 1
ATOM 2048 O O . LYS A 1 254 ? 10.675 2.454 -33.590 1.00 64.75 254 LYS A O 1
ATOM 2053 N N . SER A 1 255 ? 12.523 3.660 -33.166 1.00 53.06 255 SER A 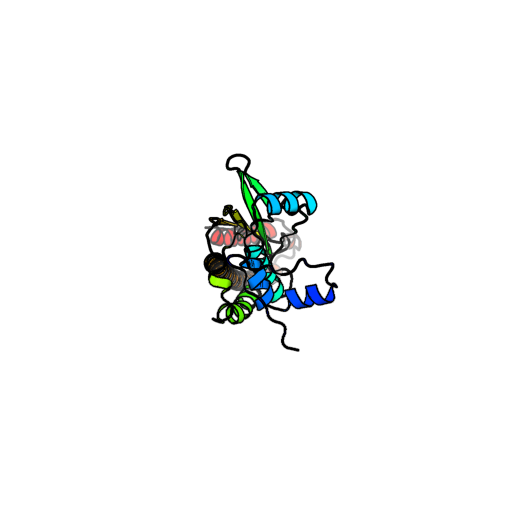N 1
ATOM 2054 C CA . SER A 1 255 ? 12.934 2.805 -32.051 1.00 53.06 255 SER A CA 1
ATOM 2055 C C . SER A 1 255 ? 11.958 2.903 -30.878 1.00 53.06 255 SER A C 1
ATOM 2057 O O . SER A 1 255 ? 11.612 1.876 -30.310 1.00 53.06 255 SER A O 1
ATOM 2059 N N . MET A 1 256 ? 11.408 4.084 -30.574 1.00 53.22 256 MET A N 1
ATOM 2060 C CA . MET A 1 256 ? 10.377 4.228 -29.534 1.00 53.22 256 MET A CA 1
ATOM 2061 C C . MET A 1 256 ? 9.041 3.549 -29.889 1.00 53.22 256 MET A C 1
ATOM 2063 O O . MET A 1 256 ? 8.406 2.971 -29.008 1.00 53.22 256 MET A O 1
ATOM 2067 N N . GLN A 1 257 ? 8.622 3.559 -31.159 1.00 59.47 257 GLN A N 1
ATOM 2068 C CA . GLN A 1 257 ? 7.398 2.874 -31.603 1.00 59.47 257 GLN A CA 1
ATOM 2069 C C . GLN A 1 257 ? 7.462 1.350 -31.440 1.00 59.47 257 GLN A C 1
ATOM 2071 O O . GLN A 1 257 ? 6.438 0.740 -31.152 1.00 59.47 257 GLN A O 1
ATOM 2076 N N . ILE A 1 258 ? 8.646 0.740 -31.554 1.00 54.12 258 ILE A N 1
ATOM 2077 C CA . ILE A 1 258 ? 8.832 -0.706 -31.328 1.00 54.12 258 ILE A CA 1
ATOM 2078 C C . ILE A 1 258 ? 8.523 -1.091 -29.872 1.00 54.12 258 ILE A C 1
ATOM 2080 O O . ILE A 1 258 ? 8.063 -2.197 -29.621 1.00 54.12 258 ILE A O 1
ATOM 2084 N N . TYR A 1 259 ? 8.712 -0.170 -28.927 1.00 46.12 259 TYR A N 1
ATOM 2085 C CA . TYR A 1 259 ? 8.480 -0.398 -27.496 1.00 46.12 259 TYR A CA 1
ATOM 2086 C C . TYR A 1 259 ? 7.088 0.032 -27.009 1.00 46.12 259 TYR A C 1
ATOM 2088 O O . TYR A 1 259 ? 6.819 -0.013 -25.811 1.00 46.12 259 TYR A O 1
ATOM 2096 N N . SER A 1 260 ? 6.222 0.489 -27.919 1.00 42.47 260 SER A N 1
ATOM 2097 C CA . SER A 1 260 ? 4.877 0.998 -27.605 1.00 42.47 260 SER A CA 1
ATOM 2098 C C . SER A 1 260 ? 3.747 -0.002 -27.904 1.00 42.47 260 SER A C 1
ATOM 2100 O O . SER A 1 260 ? 2.594 0.309 -27.609 1.00 42.47 260 SER A O 1
ATOM 2102 N N . ASN A 1 261 ? 4.072 -1.154 -28.502 1.00 40.56 261 ASN A N 1
ATOM 2103 C CA . ASN A 1 261 ? 3.162 -2.266 -28.815 1.00 40.56 261 ASN A CA 1
ATOM 2104 C C . ASN A 1 261 ? 3.469 -3.465 -27.918 1.00 40.56 261 ASN A C 1
ATOM 2106 O O . ASN A 1 261 ? 2.507 -4.187 -27.582 1.00 40.56 261 ASN A O 1
#

Secondary structure (DSSP, 8-state):
--------TT-----------HHHHHHHHH-HHHHHHHHHSPBPHHHHHHHHHHHT-S-GGGHHHHHHHHHHHHHHSS-SEE--TT-TTTEEE-TTT--EEEEEEEE---TTS-HHHHHHHHHHHHHT-TT-GGGGSBS--BSS---EEEEEEEE--TTSS-TTS---EEEEEE-TT-BHHHHHHHHHHHHHHHHHHHHHHHHHHHHHHHHHHHHHHHHHHHHHHHHHHGGGS--TTGGG-HHHHHHHHHHHHHHHHHT--

Foldseek 3Di:
DDDDDDDDPDDDPPDPPPDDDVVVVVVCLVDLVNVVVVLQAADAPVVLVVVCVVVVQLCSFQVLLVVLVVLLQVQLDHQQKDDDRVDPVAWDQDPPPRATEGEIEGEPPQLPSCSLVRSLVVVCVVVVPPVNVQQQRFSTSHPPFGKYKYKYKYDDDPPDPPPPVDIDIDIDIGTSNHGPNVVVVVSNVVSVVSNVSSVVVVVVVVVVVVVVVVVVVVVVVVVVVCVVVCVVPPDPVVVPDPVVVVVVVVVVVVVVVVVVD